Protein AF-A0A5S3V310-F1 (afdb_monomer_lite)

InterPro domains:
  IPR002500 Phosphoadenosine phosphosulphate reductase domain [PF01507] (40-94)
  IPR014729 Rossmann-like alpha/beta/alpha sandwich fold [G3DSA:3.40.50.620] (13-245)
  IPR050128 Sulfate adenylyltransferase subunit 2 [PTHR43196] (13-104)

pLDDT: mean 93.99, std 6.12, range [53.5, 98.81]

Organism: NCBI:txid43654

Sequence (245 aa):
MNIQKLAVIRQRQSLDLESKIQMTKKRIREWYEHFDGDVYVAFSGGKDSTVLLDLVWSIYPDVPAVFSNTGLELRDIKDFVRDTAKRGLTSIVNGRRVWRKGEVVQVRPIKNFKQVIEEDGFALISKKQSKAIRVMQQGPTEKTKNMYRLFDTGINRDGNFSSRWKLANKWRYIVDSNIKVSEKCCDYLKKDPTKAYKKETGRFEFTGMMSQEGGFRGAIEECNAYSNREPKSAPMLFWLEEDVI

Secondary structure (DSSP, 8-state):
--HHHHHHHHHHHTS-HHHHHHHHHHHHHHHHHHTTT-EEEE--SSHHHHHHHHHHHTT-TTSPEEEE--S-S-HHHHHHHHHHHHH-EEEEETTEEEEE---EEEE--SS-HHHHHHHT-B-SS-HHHHHHHHHHHT---TTTHHHHHHHHHSB-TTS-B-TTTSPPGGGHHHHTSS--B-STHHIIIIIHHHHHHHHHH--EEE----GGG-TTGGG---SEETTSSS-EE-TTTT--HHHH-

Radius of gyration: 20.82 Å; chains: 1; bounding box: 47×34×60 Å

Foldseek 3Di:
DDPVLLVVLQVLLPDDLVSLLVLLLVLLVVQCVVQVNLAAEAAALDLLSLVNLCSNQVPCLAHEYEYQPLVPDDPVSVVSLVCCQVFNDWDADPNDIDGGHYHYHYFFFPDHPVRCCVPAREAPDHQLLLALLQLLLVDDDPVCPQLVCCQDQQQHPVRDHDPPNHNPPVCVVSSPDPGRGHSCSCVRRPVVRVVVVCVVRVGEYEYSQELVVDDVLVVDSDQFDCPDPRTHGNSSHSYDPVSSD

Structure (mmCIF, N/CA/C/O backbone):
data_AF-A0A5S3V310-F1
#
_entry.id   AF-A0A5S3V310-F1
#
loop_
_atom_site.group_PDB
_atom_site.id
_atom_site.type_symbol
_atom_site.label_atom_id
_atom_site.label_alt_id
_atom_site.label_comp_id
_atom_site.label_asym_id
_atom_site.label_entity_id
_atom_site.label_seq_id
_atom_site.pdbx_PDB_ins_code
_atom_site.Cartn_x
_atom_site.Cartn_y
_atom_site.Cartn_z
_atom_site.occupancy
_atom_site.B_iso_or_equiv
_atom_site.auth_seq_id
_atom_site.auth_comp_id
_atom_site.auth_asym_id
_atom_site.auth_atom_id
_atom_site.pdbx_PDB_model_num
ATOM 1 N N . MET A 1 1 ? 14.824 -5.799 16.399 1.00 53.50 1 MET A N 1
ATOM 2 C CA . MET A 1 1 ? 15.201 -5.113 15.145 1.00 53.50 1 MET A CA 1
ATOM 3 C C . MET A 1 1 ? 16.635 -5.506 14.857 1.00 53.50 1 MET A C 1
ATOM 5 O O . MET A 1 1 ? 17.445 -5.400 15.772 1.00 53.50 1 MET A O 1
ATOM 9 N N . ASN A 1 2 ? 16.922 -6.079 13.690 1.00 61.94 2 ASN A N 1
ATOM 10 C CA . ASN A 1 2 ? 18.227 -6.681 13.433 1.00 61.94 2 ASN A CA 1
ATOM 11 C C . ASN A 1 2 ? 19.172 -5.614 12.859 1.00 61.94 2 ASN A C 1
ATOM 13 O O . ASN A 1 2 ? 18.997 -5.159 11.732 1.00 61.94 2 ASN A O 1
ATOM 17 N N . ILE A 1 3 ? 20.177 -5.210 13.641 1.00 63.66 3 ILE A N 1
ATOM 18 C CA . ILE A 1 3 ? 21.133 -4.148 13.278 1.00 63.66 3 ILE A CA 1
ATOM 19 C C . ILE A 1 3 ? 21.807 -4.435 11.925 1.00 63.66 3 ILE A C 1
ATOM 21 O O . ILE A 1 3 ? 22.013 -3.517 11.132 1.00 63.66 3 ILE A O 1
ATOM 25 N N . GLN A 1 4 ? 22.073 -5.708 11.616 1.00 63.22 4 GLN A N 1
ATOM 26 C CA . GLN A 1 4 ? 22.700 -6.112 10.355 1.00 63.22 4 GLN A CA 1
ATOM 27 C C . GLN A 1 4 ? 21.795 -5.861 9.143 1.00 63.22 4 GLN A C 1
ATOM 29 O O . GLN A 1 4 ? 22.268 -5.440 8.092 1.00 63.22 4 GLN A O 1
ATOM 34 N N . LYS A 1 5 ? 20.483 -6.070 9.275 1.00 64.38 5 LYS A N 1
ATOM 35 C CA . LYS A 1 5 ? 19.542 -5.922 8.159 1.00 64.38 5 LYS A CA 1
ATOM 36 C C . LYS A 1 5 ? 19.244 -4.451 7.830 1.00 64.38 5 LYS A C 1
ATOM 38 O O . LYS A 1 5 ? 19.138 -4.100 6.656 1.00 64.38 5 LYS A O 1
ATOM 43 N N . LEU A 1 6 ? 19.225 -3.565 8.830 1.00 66.44 6 LEU A N 1
ATOM 44 C CA . LEU A 1 6 ? 19.180 -2.111 8.601 1.00 66.44 6 LEU A CA 1
ATOM 45 C C . LEU A 1 6 ? 20.446 -1.586 7.910 1.00 66.44 6 LEU A C 1
ATOM 47 O O . LEU A 1 6 ? 20.358 -0.686 7.073 1.00 66.44 6 LEU A O 1
ATOM 51 N N . ALA A 1 7 ? 21.613 -2.160 8.220 1.00 76.31 7 ALA A N 1
ATOM 52 C CA . ALA A 1 7 ? 22.856 -1.821 7.531 1.00 76.31 7 ALA A CA 1
ATOM 53 C C . ALA A 1 7 ? 22.790 -2.171 6.033 1.00 76.31 7 ALA A C 1
ATOM 55 O O . ALA A 1 7 ? 23.245 -1.386 5.206 1.00 76.31 7 ALA A O 1
ATOM 56 N N . VAL A 1 8 ? 22.138 -3.283 5.669 1.00 84.81 8 VAL A N 1
ATOM 57 C CA . VAL A 1 8 ? 21.953 -3.690 4.265 1.00 84.81 8 VAL A CA 1
ATOM 58 C C . VAL A 1 8 ? 21.077 -2.704 3.487 1.00 84.81 8 VAL A C 1
ATOM 60 O O . VAL A 1 8 ? 21.422 -2.352 2.361 1.00 84.81 8 VAL A O 1
ATOM 63 N N . ILE A 1 9 ? 19.955 -2.236 4.047 1.00 89.31 9 ILE A N 1
ATOM 64 C CA . ILE A 1 9 ? 19.112 -1.240 3.359 1.00 89.31 9 ILE A CA 1
ATOM 65 C C . ILE A 1 9 ? 19.879 0.068 3.154 1.00 89.31 9 ILE A C 1
ATOM 67 O O . ILE A 1 9 ? 19.878 0.592 2.044 1.00 89.31 9 ILE A O 1
ATOM 71 N N . ARG A 1 10 ? 20.602 0.545 4.175 1.00 88.25 10 ARG A N 1
ATOM 72 C CA . ARG A 1 10 ? 21.415 1.768 4.069 1.00 88.25 10 ARG A CA 1
ATOM 73 C C . ARG A 1 10 ? 22.542 1.647 3.045 1.00 88.25 10 ARG A C 1
ATOM 75 O O . ARG A 1 10 ? 22.764 2.576 2.281 1.00 88.25 10 ARG A O 1
ATOM 82 N N . GLN A 1 11 ? 23.210 0.497 2.985 1.00 91.69 11 GLN A N 1
ATOM 83 C CA . GLN A 1 11 ? 24.217 0.225 1.957 1.00 91.69 11 GLN A CA 1
ATOM 84 C C . GLN A 1 11 ? 23.608 0.263 0.547 1.00 91.69 11 GLN A C 1
ATOM 86 O O . GLN A 1 11 ? 24.211 0.786 -0.381 1.00 91.69 11 GLN A O 1
ATOM 91 N N . ARG A 1 12 ? 22.402 -0.285 0.362 1.00 94.25 12 ARG A N 1
ATOM 92 C CA . ARG A 1 12 ? 21.717 -0.259 -0.942 1.00 94.25 12 ARG A CA 1
ATOM 93 C C . ARG A 1 12 ? 21.240 1.141 -1.321 1.00 94.25 12 ARG A C 1
ATOM 95 O O . ARG A 1 12 ? 21.249 1.488 -2.496 1.00 94.25 12 ARG A O 1
ATOM 102 N N . GLN A 1 13 ? 20.858 1.943 -0.332 1.00 95.00 13 GLN A N 1
ATOM 103 C CA . GLN A 1 13 ? 20.489 3.344 -0.518 1.00 95.00 13 GLN A CA 1
ATOM 104 C C . GLN A 1 13 ? 21.658 4.203 -1.016 1.00 95.00 13 GLN A C 1
ATOM 106 O O . GLN A 1 13 ? 21.415 5.164 -1.741 1.00 95.00 13 GLN A O 1
ATOM 111 N N . SER A 1 14 ? 22.907 3.855 -0.681 1.00 95.19 14 SER A N 1
ATOM 112 C CA . SER A 1 14 ? 24.095 4.593 -1.132 1.00 95.19 14 SER A CA 1
ATOM 113 C C . SER A 1 14 ? 24.589 4.210 -2.532 1.00 95.19 14 SER A C 1
ATOM 115 O O . SER A 1 14 ? 25.609 4.735 -2.969 1.00 95.19 14 SER A O 1
ATOM 117 N N . LEU A 1 15 ? 23.934 3.264 -3.211 1.00 96.44 15 LEU A N 1
ATOM 118 C CA . LEU A 1 15 ? 24.279 2.896 -4.586 1.00 96.44 15 LEU A CA 1
ATOM 119 C C . LEU A 1 15 ? 23.834 3.981 -5.573 1.00 96.44 15 LEU A C 1
ATOM 121 O O . LEU A 1 15 ? 22.894 4.730 -5.303 1.00 96.44 15 LEU A O 1
ATOM 125 N N . ASP A 1 16 ? 24.477 4.027 -6.736 1.00 96.88 16 ASP A N 1
ATOM 126 C CA . ASP A 1 16 ? 24.020 4.854 -7.850 1.00 96.88 16 ASP A CA 1
ATOM 127 C C . ASP A 1 16 ? 22.674 4.352 -8.412 1.00 96.88 16 ASP A C 1
ATOM 129 O O . ASP A 1 16 ? 22.261 3.206 -8.190 1.00 96.88 16 ASP A O 1
ATOM 133 N N . LEU A 1 17 ? 21.978 5.223 -9.147 1.00 95.88 17 LEU A N 1
ATOM 134 C CA . LEU A 1 17 ? 20.643 4.934 -9.670 1.00 95.88 17 LEU A CA 1
ATOM 135 C C . LEU A 1 17 ? 20.627 3.724 -10.616 1.00 95.88 17 LEU A C 1
ATOM 137 O O . LEU A 1 17 ? 19.702 2.916 -10.549 1.00 95.88 17 LEU A O 1
ATOM 141 N N . GLU A 1 18 ? 21.649 3.547 -11.456 1.00 95.56 18 GLU A N 1
ATOM 142 C CA . GLU A 1 18 ? 21.697 2.419 -12.392 1.00 95.56 18 GLU A CA 1
ATOM 143 C C . GLU A 1 18 ? 21.834 1.097 -11.627 1.00 95.56 18 GLU A C 1
ATOM 145 O O . GLU A 1 18 ? 21.068 0.155 -11.854 1.00 95.56 18 GLU A O 1
ATOM 150 N N . SER A 1 19 ? 22.718 1.050 -10.629 1.00 97.50 19 SER A N 1
ATOM 151 C CA . SER A 1 19 ? 22.832 -0.086 -9.710 1.00 97.50 19 SER A CA 1
ATOM 152 C C . SER A 1 19 ? 21.505 -0.383 -9.000 1.00 97.50 19 SER A C 1
ATOM 154 O O . SER A 1 19 ? 21.078 -1.544 -8.933 1.00 97.50 19 SER A O 1
ATOM 156 N N . LYS A 1 20 ? 20.795 0.649 -8.517 1.00 97.94 20 LYS A N 1
ATOM 157 C CA . LYS A 1 20 ? 19.469 0.494 -7.895 1.00 97.94 20 LYS A CA 1
ATOM 158 C C . LYS A 1 20 ? 18.435 -0.055 -8.876 1.00 97.94 20 LYS A C 1
ATOM 160 O O . LYS A 1 20 ? 17.675 -0.958 -8.506 1.00 97.94 20 LYS A O 1
ATOM 165 N N . ILE A 1 21 ? 18.425 0.410 -10.125 1.00 97.62 21 ILE A N 1
ATOM 166 C CA . ILE A 1 21 ? 17.543 -0.091 -11.187 1.00 97.62 21 ILE A CA 1
ATOM 167 C C . ILE A 1 21 ? 17.812 -1.575 -11.441 1.00 97.62 21 ILE A C 1
ATOM 169 O O . ILE A 1 21 ? 16.873 -2.375 -11.412 1.00 97.62 21 ILE A O 1
ATOM 173 N N . GLN A 1 22 ? 19.071 -1.982 -11.624 1.00 97.94 22 GLN A N 1
ATOM 174 C CA . GLN A 1 22 ? 19.411 -3.387 -11.880 1.00 97.94 22 GLN A CA 1
ATOM 175 C C . GLN A 1 22 ? 19.030 -4.296 -10.707 1.00 97.94 22 GLN A C 1
ATOM 177 O O . GLN A 1 22 ? 18.451 -5.371 -10.903 1.00 97.94 22 GLN A O 1
ATOM 182 N N . MET A 1 23 ? 19.269 -3.844 -9.474 1.00 97.75 23 MET A N 1
ATOM 183 C CA . MET A 1 23 ? 18.830 -4.560 -8.277 1.00 97.75 23 MET A CA 1
ATOM 184 C C . MET A 1 23 ? 17.309 -4.690 -8.203 1.00 97.75 23 MET A C 1
ATOM 186 O O . MET A 1 23 ? 16.801 -5.761 -7.875 1.00 97.75 23 MET A O 1
ATOM 190 N N . THR A 1 24 ? 16.576 -3.632 -8.543 1.00 98.44 24 THR A N 1
ATOM 191 C CA . THR A 1 24 ? 15.106 -3.627 -8.551 1.00 98.44 24 THR A CA 1
ATOM 192 C C . THR A 1 24 ? 14.569 -4.610 -9.583 1.00 98.44 24 THR A C 1
ATOM 194 O O . THR A 1 24 ? 13.735 -5.452 -9.254 1.00 98.44 24 THR A O 1
ATOM 197 N N . LYS A 1 25 ? 15.116 -4.589 -10.806 1.00 98.56 25 LYS A N 1
ATOM 198 C CA . LYS A 1 25 ? 14.770 -5.546 -11.866 1.00 98.56 25 LYS A CA 1
ATOM 199 C C . LYS A 1 25 ? 15.025 -6.986 -11.434 1.00 98.56 25 LYS A C 1
ATOM 201 O O . LYS A 1 25 ? 14.184 -7.843 -11.680 1.00 98.56 25 LYS A O 1
ATOM 206 N N . LYS A 1 26 ? 16.133 -7.260 -10.736 1.00 98.50 26 LYS A N 1
ATOM 207 C CA . LYS A 1 26 ? 16.393 -8.589 -10.161 1.00 98.50 26 LYS A CA 1
ATOM 208 C C . LYS A 1 26 ? 15.292 -9.016 -9.181 1.00 98.50 26 LYS A C 1
ATOM 210 O O . LYS A 1 26 ? 14.794 -10.127 -9.304 1.00 98.50 26 LYS A O 1
ATOM 215 N N . ARG A 1 27 ? 14.869 -8.140 -8.261 1.00 98.25 27 ARG A N 1
ATOM 216 C CA . ARG A 1 27 ? 13.783 -8.438 -7.300 1.00 98.25 27 ARG A CA 1
ATOM 217 C C . ARG A 1 27 ? 12.436 -8.669 -7.979 1.00 98.25 27 ARG A C 1
ATOM 219 O O . ARG A 1 27 ? 11.674 -9.515 -7.516 1.00 98.25 27 ARG A O 1
ATOM 226 N N . ILE A 1 28 ? 12.166 -7.939 -9.062 1.00 98.81 28 ILE A N 1
ATOM 227 C CA . ILE A 1 28 ? 10.973 -8.130 -9.893 1.00 98.81 28 ILE A CA 1
ATOM 228 C C . ILE A 1 28 ? 10.983 -9.528 -10.524 1.00 98.81 28 ILE A C 1
ATOM 230 O O . ILE A 1 28 ? 9.995 -10.240 -10.376 1.00 98.81 28 ILE A O 1
ATOM 234 N N . ARG A 1 29 ? 12.094 -9.950 -11.151 1.00 98.81 29 ARG A N 1
ATOM 235 C CA . ARG A 1 29 ? 12.215 -11.301 -11.737 1.00 98.81 29 ARG A CA 1
ATOM 236 C C . ARG A 1 29 ? 12.040 -12.398 -10.694 1.00 98.81 29 ARG A C 1
ATOM 238 O O . ARG A 1 29 ? 11.209 -13.269 -10.883 1.00 98.81 29 ARG A O 1
ATOM 245 N N . GLU A 1 30 ? 12.732 -12.289 -9.558 1.00 98.62 30 GLU A N 1
ATOM 246 C CA . GLU A 1 30 ? 12.628 -13.272 -8.468 1.00 98.62 30 GLU A CA 1
ATOM 247 C C . GLU A 1 30 ? 11.182 -13.440 -7.971 1.00 98.62 30 GLU A C 1
ATOM 249 O O . GLU A 1 30 ? 10.752 -14.553 -7.690 1.00 98.62 30 GLU A O 1
ATOM 254 N N . TRP A 1 31 ? 10.421 -12.346 -7.860 1.00 98.62 31 TRP A N 1
ATOM 255 C CA . TRP A 1 31 ? 9.018 -12.409 -7.442 1.00 98.62 31 TRP A CA 1
ATOM 256 C C . TRP A 1 31 ? 8.113 -12.989 -8.528 1.00 98.62 31 TRP A C 1
ATOM 258 O O . TRP A 1 31 ? 7.248 -13.801 -8.224 1.00 98.62 31 TRP A O 1
ATOM 268 N N . TYR A 1 32 ? 8.316 -12.575 -9.781 1.00 98.69 32 TYR A N 1
ATOM 269 C CA . TYR A 1 32 ? 7.561 -13.073 -10.927 1.00 98.69 32 TYR A CA 1
ATOM 270 C C . TYR A 1 32 ? 7.755 -14.584 -11.098 1.00 98.69 32 TYR A C 1
ATOM 272 O O . TYR A 1 32 ? 6.777 -15.317 -11.171 1.00 98.69 32 TYR A O 1
ATOM 280 N N . GLU A 1 33 ? 9.007 -15.049 -11.100 1.00 98.44 33 GLU A N 1
ATOM 281 C CA . GLU A 1 33 ? 9.379 -16.462 -11.242 1.00 98.44 33 GLU A CA 1
ATOM 282 C C . GLU A 1 33 ? 8.857 -17.310 -10.079 1.00 98.44 33 GLU A C 1
ATOM 284 O O . GLU A 1 33 ? 8.394 -18.421 -10.292 1.00 98.44 33 GLU A O 1
ATOM 289 N N . HIS A 1 34 ? 8.884 -16.791 -8.847 1.00 98.31 34 HIS A N 1
ATOM 290 C CA . HIS A 1 34 ? 8.388 -17.528 -7.682 1.00 98.31 34 HIS A CA 1
ATOM 291 C C . HIS A 1 34 ? 6.877 -17.804 -7.727 1.00 98.31 34 HIS A C 1
ATOM 293 O O . HIS A 1 34 ? 6.422 -18.773 -7.125 1.00 98.31 34 HIS A O 1
ATOM 299 N N . PHE A 1 35 ? 6.108 -16.942 -8.392 1.00 98.00 35 PHE A N 1
ATOM 300 C CA . PHE A 1 35 ? 4.656 -17.074 -8.527 1.00 98.00 35 PHE A CA 1
ATOM 301 C C . PHE A 1 35 ? 4.228 -17.404 -9.959 1.00 98.00 35 PHE A C 1
ATOM 303 O O . PHE A 1 35 ? 3.077 -17.169 -10.299 1.00 98.00 35 PHE A O 1
ATOM 310 N N . ASP A 1 36 ? 5.137 -17.895 -10.808 1.00 97.75 36 ASP A N 1
ATOM 311 C CA . ASP A 1 36 ? 4.846 -18.293 -12.194 1.00 97.75 36 ASP A CA 1
ATOM 312 C C . ASP A 1 36 ? 4.098 -17.218 -13.015 1.00 97.75 36 ASP A C 1
ATOM 314 O O . ASP A 1 36 ? 3.278 -17.511 -13.882 1.00 97.75 36 ASP A O 1
ATOM 318 N N . GLY A 1 37 ? 4.385 -15.942 -12.742 1.00 97.62 37 GLY A N 1
ATOM 319 C CA . GLY A 1 37 ? 3.733 -14.800 -13.384 1.00 97.62 37 GLY A CA 1
ATOM 320 C C . GLY A 1 37 ? 2.391 -14.367 -12.782 1.00 97.62 37 GLY A C 1
ATOM 321 O O . GLY A 1 37 ? 1.856 -13.336 -13.198 1.00 97.62 37 GLY A O 1
ATOM 322 N N . ASP A 1 38 ? 1.880 -15.045 -11.750 1.00 98.19 38 ASP A N 1
ATOM 323 C CA . ASP A 1 38 ? 0.672 -14.655 -11.010 1.00 98.19 38 ASP A CA 1
ATOM 324 C C . ASP A 1 38 ? 0.940 -13.473 -10.072 1.00 98.19 38 ASP A C 1
ATOM 326 O O . ASP A 1 38 ? 0.839 -13.538 -8.845 1.00 98.19 38 ASP A O 1
ATOM 330 N N . VAL A 1 39 ? 1.287 -12.333 -10.661 1.00 98.62 39 VAL A N 1
ATOM 331 C CA . VAL A 1 39 ? 1.656 -11.107 -9.957 1.00 98.62 39 VAL A CA 1
ATOM 332 C C . VAL A 1 39 ? 0.930 -9.896 -10.539 1.00 98.62 39 VAL A C 1
ATOM 334 O O . VAL A 1 39 ? 0.386 -9.931 -11.639 1.00 98.62 39 VAL A O 1
ATOM 337 N N . TYR A 1 40 ? 0.872 -8.803 -9.781 1.00 98.69 40 TYR A N 1
ATOM 338 C CA . TYR A 1 40 ? 0.316 -7.530 -10.239 1.00 98.69 40 TYR A CA 1
ATOM 339 C C . TYR A 1 40 ? 1.028 -6.346 -9.589 1.00 98.69 40 TYR A C 1
ATOM 341 O O . TYR A 1 40 ? 1.571 -6.461 -8.491 1.00 98.69 40 TYR A O 1
ATOM 349 N N . VAL A 1 41 ? 0.981 -5.174 -10.222 1.00 98.75 41 VAL A N 1
ATOM 350 C CA . VAL A 1 41 ? 1.485 -3.927 -9.628 1.00 98.75 41 VAL A CA 1
ATOM 351 C C . VAL A 1 41 ? 0.353 -3.199 -8.915 1.00 98.75 41 VAL A C 1
ATOM 353 O O . VAL A 1 41 ? -0.642 -2.840 -9.538 1.00 98.75 41 VAL A O 1
ATOM 356 N N . ALA A 1 42 ? 0.495 -2.931 -7.617 1.00 98.19 42 ALA A N 1
ATOM 357 C CA . ALA A 1 42 ? -0.405 -2.037 -6.894 1.00 98.19 42 ALA A CA 1
ATOM 358 C C . ALA A 1 42 ? -0.156 -0.583 -7.342 1.00 98.19 42 ALA A C 1
ATOM 360 O O . ALA A 1 42 ? 0.694 0.123 -6.792 1.00 98.19 42 ALA A O 1
ATOM 361 N N . PHE A 1 43 ? -0.896 -0.144 -8.359 1.00 98.12 43 PHE A N 1
ATOM 362 C CA . PHE A 1 43 ? -0.699 1.126 -9.051 1.00 98.12 43 PHE A CA 1
ATOM 363 C C . PHE A 1 43 ? -1.620 2.201 -8.473 1.00 98.12 43 PHE A C 1
ATOM 365 O O . PHE A 1 43 ? -2.838 2.082 -8.550 1.00 98.12 43 PHE A O 1
ATOM 372 N N . SER A 1 44 ? -1.067 3.257 -7.868 1.00 96.69 44 SER A N 1
ATOM 373 C CA . SER A 1 44 ? -1.864 4.352 -7.287 1.00 96.69 44 SER A CA 1
ATOM 374 C C . SER A 1 44 ? -2.016 5.554 -8.219 1.00 96.69 44 SER A C 1
ATOM 376 O O . SER A 1 44 ? -2.791 6.456 -7.907 1.00 96.69 44 SER A O 1
ATOM 378 N N . GLY A 1 45 ? -1.263 5.591 -9.323 1.00 96.19 45 GLY A N 1
ATOM 379 C CA . GLY A 1 45 ? -1.122 6.769 -10.180 1.00 96.19 45 GLY A CA 1
ATOM 380 C C . GLY A 1 45 ? -0.176 7.839 -9.617 1.00 96.19 45 GLY A C 1
ATOM 381 O O . GLY A 1 45 ? -0.012 8.884 -10.236 1.00 96.19 45 GLY A O 1
ATOM 382 N N . GLY A 1 46 ? 0.441 7.602 -8.454 1.00 96.12 46 GLY A N 1
ATOM 383 C CA . GLY A 1 46 ? 1.498 8.457 -7.906 1.00 96.12 46 GLY A CA 1
ATOM 384 C C . GLY A 1 46 ? 2.886 8.062 -8.417 1.00 96.12 46 GLY A C 1
ATOM 385 O O . GLY A 1 46 ? 3.085 6.913 -8.820 1.00 96.12 46 GLY A O 1
ATOM 386 N N . LYS A 1 47 ? 3.846 8.993 -8.333 1.00 96.00 47 LYS A N 1
ATOM 387 C CA . LYS A 1 47 ? 5.205 8.871 -8.895 1.00 96.00 47 LYS A CA 1
ATOM 388 C C . LYS A 1 47 ? 5.907 7.542 -8.581 1.00 96.00 47 LYS A C 1
ATOM 390 O O . LYS A 1 47 ? 6.341 6.868 -9.508 1.00 96.00 47 LYS A O 1
ATOM 395 N N . ASP A 1 48 ? 5.909 7.096 -7.323 1.00 97.75 48 ASP A N 1
ATOM 396 C CA . ASP A 1 48 ? 6.628 5.876 -6.919 1.00 97.75 48 ASP A CA 1
ATOM 397 C C . ASP A 1 48 ? 6.021 4.632 -7.583 1.00 97.75 48 ASP A C 1
ATOM 399 O O . ASP A 1 48 ? 6.722 3.773 -8.112 1.00 97.75 48 ASP A O 1
ATOM 403 N N . SER A 1 49 ? 4.684 4.554 -7.607 1.00 97.94 49 SER A N 1
ATOM 404 C CA . SER A 1 49 ? 3.977 3.448 -8.259 1.00 97.94 49 SER A CA 1
ATOM 405 C C . SER A 1 49 ? 4.104 3.486 -9.782 1.00 97.94 49 SER A C 1
ATOM 407 O O . SER A 1 49 ? 4.055 2.435 -10.412 1.00 97.94 49 SER A O 1
ATOM 409 N N . THR A 1 50 ? 4.289 4.674 -10.367 1.00 98.00 50 THR A N 1
ATOM 410 C CA . THR A 1 50 ? 4.524 4.859 -11.803 1.00 98.00 50 THR A CA 1
ATOM 411 C C . THR A 1 50 ? 5.925 4.398 -12.197 1.00 98.00 50 THR A C 1
ATOM 413 O O . THR A 1 50 ? 6.056 3.672 -13.177 1.00 98.00 50 THR A O 1
ATOM 416 N N . VAL A 1 51 ? 6.959 4.742 -11.420 1.00 97.94 51 VAL A N 1
ATOM 417 C CA . VAL A 1 51 ? 8.328 4.242 -11.648 1.00 97.94 51 VAL A CA 1
ATOM 418 C C . VAL A 1 51 ? 8.376 2.725 -11.503 1.00 97.94 51 VAL A C 1
ATOM 420 O O . VAL A 1 51 ? 8.927 2.040 -12.364 1.00 97.94 51 VAL A O 1
ATOM 423 N N . LEU A 1 52 ? 7.730 2.175 -10.469 1.00 98.69 52 LEU A N 1
ATOM 424 C CA . LEU A 1 52 ? 7.611 0.726 -10.326 1.00 98.69 52 LEU A CA 1
ATOM 425 C C . LEU A 1 52 ? 6.929 0.091 -11.543 1.00 98.69 52 LEU A C 1
ATOM 427 O O . LEU A 1 52 ? 7.396 -0.933 -12.039 1.00 98.69 52 LEU A O 1
ATOM 431 N N . LEU A 1 53 ? 5.837 0.691 -12.021 1.00 98.69 53 LEU A N 1
ATOM 432 C CA . LEU A 1 53 ? 5.105 0.193 -13.179 1.00 98.69 53 LEU A CA 1
ATOM 433 C C . LEU A 1 53 ? 5.964 0.209 -14.450 1.00 98.69 53 LEU A C 1
ATOM 435 O O . LEU A 1 53 ? 5.978 -0.789 -15.165 1.00 98.69 53 LEU A O 1
ATOM 439 N N . ASP A 1 54 ? 6.725 1.281 -14.703 1.00 97.94 54 ASP A N 1
ATOM 440 C CA . ASP A 1 54 ? 7.662 1.336 -15.833 1.00 97.94 54 ASP A CA 1
ATOM 441 C C . ASP A 1 54 ? 8.707 0.216 -15.750 1.00 97.94 54 ASP A C 1
ATOM 443 O O . ASP A 1 54 ? 8.932 -0.499 -16.728 1.00 97.94 54 ASP A O 1
ATOM 447 N N . LEU A 1 55 ? 9.301 0.012 -14.570 1.00 98.19 55 LEU A N 1
ATOM 448 C CA . LEU A 1 55 ? 10.302 -1.030 -14.356 1.00 98.19 55 LEU A CA 1
ATOM 449 C C . LEU A 1 55 ? 9.722 -2.432 -14.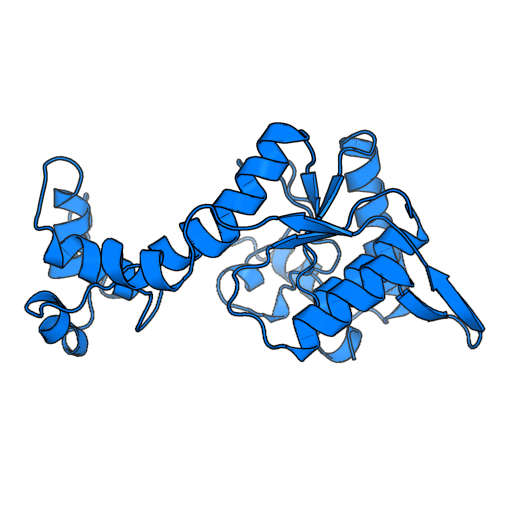545 1.00 98.19 55 LEU A C 1
ATOM 451 O O . LEU A 1 55 ? 10.369 -3.262 -15.184 1.00 98.19 55 LEU A O 1
ATOM 455 N N . VAL A 1 56 ? 8.516 -2.701 -14.043 1.00 98.69 56 VAL A N 1
ATOM 456 C CA . VAL A 1 56 ? 7.852 -4.001 -14.218 1.00 98.69 56 VAL A CA 1
ATOM 457 C C . VAL A 1 56 ? 7.503 -4.230 -15.686 1.00 98.69 56 VAL A C 1
ATOM 459 O O . VAL A 1 56 ? 7.951 -5.224 -16.252 1.00 98.69 56 VAL A O 1
ATOM 462 N N . TRP A 1 57 ? 6.825 -3.287 -16.348 1.00 98.50 57 TRP A N 1
ATOM 463 C CA . TRP A 1 57 ? 6.496 -3.395 -17.776 1.00 98.50 57 TRP A CA 1
ATOM 464 C C . TRP A 1 57 ? 7.723 -3.380 -18.691 1.00 98.50 57 TRP A C 1
ATOM 466 O O . TRP A 1 57 ? 7.619 -3.719 -19.868 1.00 98.50 57 TRP A O 1
ATOM 476 N N . SER A 1 58 ? 8.899 -3.002 -18.180 1.00 97.00 58 SER A N 1
ATOM 477 C CA . SER A 1 58 ? 10.154 -3.135 -18.923 1.00 97.00 58 SER A CA 1
ATOM 478 C C . SER A 1 58 ? 10.628 -4.568 -19.101 1.00 97.00 58 SER A C 1
ATOM 480 O O . SER A 1 58 ? 11.436 -4.821 -19.994 1.00 97.00 58 SER A O 1
ATOM 482 N N . ILE A 1 59 ? 10.145 -5.472 -18.251 1.00 97.56 59 ILE A N 1
ATOM 483 C CA . ILE A 1 59 ? 10.512 -6.887 -18.237 1.00 97.56 59 ILE A CA 1
ATOM 484 C C . ILE A 1 59 ? 9.294 -7.744 -18.599 1.00 97.56 59 ILE A C 1
ATOM 486 O O . ILE A 1 59 ? 9.415 -8.641 -19.425 1.00 97.56 59 ILE A O 1
ATOM 490 N N . TYR A 1 60 ? 8.135 -7.428 -18.014 1.00 98.19 60 TYR A N 1
ATOM 491 C CA . TYR A 1 60 ? 6.897 -8.204 -18.089 1.00 98.19 60 TYR A CA 1
ATOM 492 C C . TYR A 1 60 ? 5.708 -7.279 -18.420 1.00 98.19 60 TYR A C 1
ATOM 494 O O . TYR A 1 60 ? 5.032 -6.777 -17.516 1.00 98.19 60 TYR A O 1
ATOM 502 N N . PRO A 1 61 ? 5.484 -6.950 -19.707 1.00 96.31 61 PRO A N 1
ATOM 503 C CA . PRO A 1 61 ? 4.413 -6.038 -20.133 1.00 96.31 61 PRO A CA 1
ATOM 504 C C . PRO A 1 61 ? 2.997 -6.607 -19.929 1.00 96.31 61 PRO A C 1
ATOM 506 O O . PRO A 1 61 ? 2.020 -5.863 -19.960 1.00 96.31 61 PRO A O 1
ATOM 509 N N . ASP A 1 62 ? 2.885 -7.913 -19.720 1.00 96.56 62 ASP A N 1
ATOM 510 C CA . ASP A 1 62 ? 1.662 -8.657 -19.428 1.00 96.56 62 ASP A CA 1
ATOM 511 C C . ASP A 1 62 ? 1.222 -8.562 -17.958 1.00 96.56 62 ASP A C 1
ATOM 513 O O . ASP A 1 62 ? 0.061 -8.833 -17.648 1.00 96.56 62 ASP A O 1
ATOM 517 N N . VAL A 1 63 ? 2.101 -8.116 -17.052 1.00 98.56 63 VAL A N 1
ATOM 518 C CA . VAL A 1 63 ? 1.744 -7.929 -15.641 1.00 98.56 63 VAL A CA 1
ATOM 519 C C . VAL A 1 63 ? 0.735 -6.780 -15.502 1.00 98.56 63 VAL A C 1
ATOM 521 O O . VAL A 1 63 ? 1.040 -5.636 -15.860 1.00 98.56 63 VAL A O 1
ATOM 524 N N . PRO A 1 64 ? -0.455 -7.027 -14.931 1.00 98.56 64 PRO A N 1
ATOM 525 C CA . PRO A 1 64 ? -1.484 -6.007 -14.790 1.00 98.56 64 PRO A CA 1
ATOM 526 C C . PRO A 1 64 ? -1.122 -4.973 -13.719 1.00 98.56 64 PRO A C 1
ATOM 528 O O . PRO A 1 64 ? -0.614 -5.294 -12.639 1.00 98.56 64 PRO A O 1
ATOM 531 N N . ALA A 1 65 ? -1.477 -3.718 -13.981 1.00 98.62 65 ALA A N 1
ATOM 532 C CA . ALA A 1 65 ? -1.476 -2.645 -12.998 1.00 98.62 65 ALA A CA 1
ATOM 533 C C . ALA A 1 65 ? -2.868 -2.534 -12.362 1.00 98.62 65 ALA A C 1
ATOM 535 O O . ALA A 1 65 ? -3.851 -2.302 -13.058 1.00 98.62 65 ALA A O 1
ATOM 536 N N . VAL A 1 66 ? -2.978 -2.667 -11.043 1.00 98.50 66 VAL A N 1
ATOM 537 C CA . VAL A 1 66 ? -4.264 -2.625 -10.334 1.00 98.50 66 VAL A CA 1
ATOM 538 C C . VAL A 1 66 ? -4.424 -1.288 -9.625 1.00 98.50 66 VAL A C 1
ATOM 540 O O . VAL A 1 66 ? -3.745 -1.016 -8.632 1.00 98.50 66 VAL A O 1
ATOM 543 N N . PHE A 1 67 ? -5.361 -0.477 -10.112 1.00 97.94 67 PHE A N 1
ATOM 544 C CA . PHE A 1 67 ? -5.741 0.800 -9.522 1.00 97.94 67 PHE A CA 1
ATOM 545 C C . PHE A 1 67 ? -7.005 0.664 -8.670 1.00 97.94 67 PHE A C 1
ATOM 547 O O . PHE A 1 67 ? -8.092 0.364 -9.167 1.00 97.94 67 PHE A O 1
ATOM 554 N N . SER A 1 68 ? -6.873 0.925 -7.369 1.00 95.69 68 SER A N 1
ATOM 555 C CA . SER A 1 68 ? -8.012 1.008 -6.451 1.00 95.69 68 SER A CA 1
ATOM 556 C C . SER A 1 68 ? -8.623 2.402 -6.500 1.00 95.69 68 SER A C 1
ATOM 558 O O . SER A 1 68 ? -8.168 3.292 -5.787 1.00 95.69 68 SER A O 1
ATOM 560 N N . ASN A 1 69 ? -9.674 2.579 -7.300 1.00 95.06 69 ASN A N 1
ATOM 561 C CA . ASN A 1 69 ? -10.400 3.842 -7.393 1.00 95.06 69 ASN A CA 1
ATOM 562 C C . ASN A 1 69 ? -11.348 3.986 -6.198 1.00 95.06 69 ASN A C 1
ATOM 564 O O . ASN A 1 69 ? -12.465 3.465 -6.213 1.00 95.06 69 ASN A O 1
ATOM 568 N N . THR A 1 70 ? -10.894 4.690 -5.162 1.00 91.62 70 THR A N 1
ATOM 569 C CA . THR A 1 70 ? -11.667 4.931 -3.934 1.00 91.62 70 THR A CA 1
ATOM 570 C C . THR A 1 70 ? -12.814 5.921 -4.148 1.00 91.62 70 THR A C 1
ATOM 572 O O . THR A 1 70 ? -13.707 6.032 -3.310 1.00 91.62 70 THR A O 1
ATOM 575 N N . GLY A 1 71 ? -12.779 6.670 -5.253 1.00 90.44 71 GLY A N 1
ATOM 576 C CA . GLY A 1 71 ? -13.663 7.798 -5.515 1.00 90.44 71 GLY A CA 1
ATOM 577 C C . GLY A 1 71 ? -13.116 9.124 -4.982 1.00 90.44 71 GLY A C 1
ATOM 578 O O . GLY A 1 71 ? -13.573 10.169 -5.446 1.00 90.44 71 GLY A O 1
ATOM 579 N N . LEU A 1 72 ? -12.098 9.101 -4.115 1.00 91.69 72 LEU A N 1
ATOM 580 C CA . LEU A 1 72 ? -11.511 10.275 -3.455 1.00 91.69 72 LEU A CA 1
ATOM 581 C C . LEU A 1 72 ? -10.269 10.841 -4.149 1.00 91.69 72 LEU A C 1
ATOM 583 O O . LEU A 1 72 ? -9.746 11.867 -3.723 1.00 91.69 72 LEU A O 1
ATOM 587 N N . GLU A 1 73 ? -9.767 10.187 -5.192 1.00 94.56 73 GLU A N 1
ATOM 588 C CA . GLU A 1 73 ? -8.590 10.661 -5.911 1.00 94.56 73 GLU A CA 1
ATOM 589 C C . GLU A 1 73 ? -8.897 11.964 -6.649 1.00 94.56 73 GLU A C 1
ATOM 591 O O . GLU A 1 73 ? -9.997 12.152 -7.190 1.00 94.56 73 GLU A O 1
ATOM 596 N N . LEU A 1 74 ? -7.882 12.830 -6.714 1.00 95.25 74 LEU A N 1
ATOM 597 C CA . LEU A 1 74 ? -7.909 14.029 -7.540 1.00 95.25 74 LEU A CA 1
ATOM 598 C C . LEU A 1 74 ? -8.225 13.663 -8.992 1.00 95.25 74 LEU A C 1
ATOM 600 O O . LEU A 1 74 ? -7.847 12.593 -9.483 1.00 95.25 74 LEU A O 1
ATOM 604 N N . ARG A 1 75 ? -8.910 14.577 -9.684 1.00 95.75 75 ARG A N 1
ATOM 605 C CA . ARG A 1 75 ? -9.280 14.396 -11.090 1.00 95.75 75 ARG A CA 1
ATOM 606 C C . ARG A 1 75 ? -8.056 14.081 -11.949 1.00 95.75 75 ARG A C 1
ATOM 608 O O . ARG A 1 75 ? -8.115 13.127 -12.713 1.00 95.75 75 ARG A O 1
ATOM 615 N N . ASP A 1 76 ? -6.947 14.776 -11.722 1.00 96.94 76 ASP A N 1
ATOM 616 C CA . ASP A 1 76 ? -5.712 14.601 -12.492 1.00 96.94 76 ASP A CA 1
ATOM 617 C C . ASP A 1 76 ? -5.108 13.202 -12.331 1.00 96.94 76 ASP A C 1
ATOM 619 O O . ASP A 1 76 ? -4.654 12.615 -13.306 1.00 96.94 76 ASP A O 1
ATOM 623 N N . ILE A 1 77 ? -5.188 12.605 -11.136 1.00 97.25 77 ILE A N 1
ATOM 624 C CA . ILE A 1 77 ? -4.751 11.217 -10.919 1.00 97.25 77 ILE A CA 1
ATOM 625 C C . ILE A 1 77 ? -5.657 10.249 -11.680 1.00 97.25 77 ILE A C 1
ATOM 627 O O . ILE A 1 77 ? -5.175 9.327 -12.335 1.00 97.25 77 ILE A O 1
ATOM 631 N N . LYS A 1 78 ? -6.979 10.462 -11.643 1.00 96.88 78 LYS A N 1
ATOM 632 C CA . LYS A 1 78 ? -7.925 9.624 -12.399 1.00 96.88 78 LYS A CA 1
ATOM 633 C C . LYS A 1 78 ? -7.704 9.764 -13.905 1.00 96.88 78 LYS A C 1
ATOM 635 O O . LYS A 1 78 ? -7.791 8.767 -14.618 1.00 96.88 78 LYS A O 1
ATOM 640 N N . ASP A 1 79 ? -7.428 10.970 -14.385 1.00 97.69 79 ASP A N 1
ATOM 641 C CA . ASP A 1 79 ? -7.165 11.246 -15.794 1.00 97.69 79 ASP A CA 1
ATOM 642 C C . ASP A 1 79 ? -5.827 10.631 -16.230 1.00 97.69 79 ASP A C 1
ATOM 644 O O . ASP A 1 79 ? -5.793 9.943 -17.247 1.00 97.69 79 ASP A O 1
ATOM 648 N N . PHE A 1 80 ? -4.773 10.748 -15.416 1.00 97.94 80 PHE A N 1
ATOM 649 C CA . PHE A 1 80 ? -3.478 10.099 -15.641 1.00 97.94 80 PHE A CA 1
ATOM 650 C C . PHE A 1 80 ? -3.587 8.569 -15.699 1.00 97.94 80 PHE A C 1
ATOM 652 O O . PHE A 1 80 ? -3.062 7.946 -16.621 1.00 97.94 80 PHE A O 1
ATOM 659 N N . VAL A 1 81 ? -4.312 7.943 -14.766 1.00 98.00 81 VAL A N 1
ATOM 660 C CA . VAL A 1 81 ? -4.527 6.486 -14.779 1.00 98.00 81 VAL A CA 1
ATOM 661 C C . VAL A 1 81 ? -5.312 6.057 -16.021 1.00 98.00 81 VAL A C 1
ATOM 663 O O . VAL A 1 81 ? -4.958 5.064 -16.657 1.00 98.00 81 VAL A O 1
ATOM 666 N N . ARG A 1 82 ? -6.352 6.807 -16.415 1.00 97.62 82 ARG A N 1
ATOM 667 C CA . ARG A 1 82 ? -7.097 6.536 -17.658 1.00 97.62 82 ARG A CA 1
ATOM 668 C C . ARG A 1 82 ? -6.219 6.694 -18.895 1.00 97.62 82 ARG A C 1
ATOM 670 O O . ARG A 1 82 ? -6.383 5.926 -19.839 1.00 97.62 82 ARG A O 1
ATOM 677 N N . ASP A 1 83 ? -5.336 7.687 -18.914 1.00 97.62 83 ASP A N 1
ATOM 678 C CA . ASP A 1 83 ? -4.409 7.889 -20.023 1.00 97.62 83 ASP A CA 1
ATOM 679 C C . ASP A 1 83 ? -3.397 6.747 -20.105 1.00 97.62 83 ASP A C 1
ATOM 681 O O . ASP A 1 83 ? -3.250 6.143 -21.163 1.00 97.62 83 ASP A O 1
ATOM 685 N N . THR A 1 84 ? -2.824 6.358 -18.964 1.00 98.00 84 THR A N 1
ATOM 686 C CA . THR A 1 84 ? -1.926 5.201 -18.835 1.00 98.00 84 THR A CA 1
ATOM 687 C C . THR A 1 84 ? -2.602 3.918 -19.325 1.00 98.00 84 THR A C 1
ATOM 689 O O . THR A 1 84 ? -2.006 3.160 -20.082 1.00 98.00 84 THR A O 1
ATOM 692 N N . ALA A 1 85 ? -3.876 3.693 -18.985 1.00 97.81 85 ALA A N 1
ATOM 693 C CA . ALA A 1 85 ? -4.639 2.538 -19.466 1.00 97.81 85 ALA A CA 1
ATOM 694 C C . ALA A 1 85 ? -4.827 2.533 -20.995 1.00 97.81 85 ALA A C 1
ATOM 696 O O . ALA A 1 85 ? -4.792 1.485 -21.638 1.00 97.81 85 ALA A O 1
ATOM 697 N N . LYS A 1 86 ? -5.035 3.709 -21.600 1.00 97.38 86 LYS A N 1
ATOM 698 C CA . LYS A 1 86 ? -5.268 3.842 -23.047 1.00 97.38 86 LYS A CA 1
ATOM 699 C C . LYS A 1 86 ? -3.970 3.780 -23.848 1.00 97.38 86 LYS A C 1
ATOM 701 O O . LYS A 1 86 ? -3.901 3.108 -24.881 1.00 97.38 86 LYS A O 1
ATOM 706 N N . ARG A 1 87 ? -2.965 4.521 -23.390 1.00 96.06 87 ARG A N 1
ATOM 707 C CA . ARG A 1 87 ? -1.756 4.860 -24.142 1.00 96.06 87 ARG A CA 1
ATOM 708 C C . ARG A 1 87 ? -0.495 4.211 -23.597 1.00 96.06 87 ARG A C 1
ATOM 710 O O . ARG A 1 87 ? 0.486 4.211 -24.324 1.00 96.06 87 ARG A O 1
ATOM 717 N N . GLY A 1 88 ? -0.503 3.639 -22.398 1.00 96.44 88 GLY A N 1
ATOM 718 C CA . GLY A 1 88 ? 0.706 3.157 -21.733 1.00 96.44 88 GLY A CA 1
ATOM 719 C C . GLY A 1 88 ? 1.545 4.284 -21.122 1.00 96.44 88 GLY A C 1
ATOM 720 O O . GLY A 1 88 ? 1.114 5.433 -21.042 1.00 96.44 88 GLY A O 1
ATOM 721 N N . LEU A 1 89 ? 2.756 3.941 -20.691 1.00 96.19 89 LEU A N 1
ATOM 722 C CA . LEU A 1 89 ? 3.773 4.859 -20.189 1.00 96.19 89 LEU A CA 1
ATOM 723 C C . LEU A 1 89 ? 4.814 5.159 -21.269 1.00 96.19 89 LEU A C 1
ATOM 725 O O . LEU A 1 89 ? 5.092 4.351 -22.158 1.00 96.19 89 LEU A O 1
ATOM 729 N N . THR A 1 90 ? 5.407 6.344 -21.174 1.00 94.00 90 THR A N 1
ATOM 730 C CA . THR A 1 90 ? 6.540 6.757 -22.001 1.00 94.00 90 THR A CA 1
ATOM 731 C C . THR A 1 90 ? 7.656 7.238 -21.091 1.00 94.00 90 THR A C 1
ATOM 733 O O . THR A 1 90 ? 7.431 8.123 -20.271 1.00 94.00 90 THR A O 1
ATOM 736 N N . SER A 1 91 ? 8.851 6.689 -21.289 1.00 90.44 91 SER A N 1
ATOM 737 C CA . SER A 1 91 ? 10.035 6.970 -20.475 1.00 90.44 91 SER A CA 1
ATOM 738 C C . SER A 1 91 ? 11.243 7.238 -21.372 1.00 90.44 91 SER A C 1
ATOM 740 O O . SER A 1 91 ? 11.272 6.808 -22.527 1.00 90.44 91 SER A O 1
ATOM 742 N N . ILE A 1 92 ? 12.253 7.946 -20.862 1.00 91.12 92 ILE A N 1
ATOM 743 C CA . ILE A 1 92 ? 13.537 8.129 -21.551 1.00 91.12 92 ILE A CA 1
ATOM 744 C C . ILE A 1 92 ? 14.568 7.209 -20.902 1.00 91.12 92 ILE A C 1
ATOM 746 O O . ILE A 1 92 ? 14.856 7.336 -19.719 1.00 91.12 92 ILE A O 1
ATOM 750 N N . VAL A 1 93 ? 15.140 6.290 -21.678 1.00 87.88 93 VAL A N 1
ATOM 751 C CA . VAL A 1 93 ? 16.189 5.371 -21.221 1.00 87.88 93 VAL A CA 1
ATOM 752 C C . VAL A 1 93 ? 17.390 5.542 -22.136 1.00 87.88 93 VAL A C 1
ATOM 754 O O . VAL A 1 93 ? 17.264 5.387 -23.351 1.00 87.88 93 VAL A O 1
ATOM 757 N N . ASN A 1 94 ? 18.548 5.888 -21.571 1.00 87.88 94 ASN A N 1
ATOM 758 C CA . ASN A 1 94 ? 19.785 6.136 -22.324 1.00 87.88 94 ASN A CA 1
ATOM 759 C C . ASN A 1 94 ? 19.581 7.118 -23.496 1.00 87.88 94 ASN A C 1
ATOM 761 O O . ASN A 1 94 ? 19.991 6.860 -24.628 1.00 87.88 94 ASN A O 1
ATOM 765 N N . GLY A 1 95 ? 18.860 8.216 -23.238 1.00 91.25 95 GLY A N 1
ATOM 766 C CA . GLY A 1 95 ? 18.554 9.255 -24.230 1.00 91.25 95 GLY A CA 1
ATOM 767 C C . GLY A 1 95 ? 17.523 8.861 -25.295 1.00 91.25 95 GLY A C 1
ATOM 768 O O . GLY A 1 95 ? 17.263 9.641 -26.208 1.00 91.25 95 GLY A O 1
ATOM 769 N N . ARG A 1 96 ? 16.916 7.670 -25.206 1.00 93.44 96 ARG A N 1
ATOM 770 C CA . ARG A 1 96 ? 15.920 7.184 -26.171 1.00 93.44 96 ARG A CA 1
ATOM 771 C C . ARG A 1 96 ? 14.541 7.099 -25.543 1.00 93.44 96 ARG A C 1
ATOM 773 O O . ARG A 1 96 ? 14.386 6.614 -24.426 1.00 93.44 96 ARG A O 1
ATOM 780 N N . ARG A 1 97 ? 13.525 7.518 -26.298 1.00 95.06 97 ARG A N 1
ATOM 781 C CA . ARG A 1 97 ? 12.125 7.357 -25.905 1.00 95.06 97 ARG A CA 1
ATOM 782 C C . ARG A 1 97 ? 11.723 5.890 -26.007 1.00 95.06 97 ARG A C 1
ATOM 784 O O . ARG A 1 97 ? 11.771 5.310 -27.089 1.00 95.06 97 ARG A O 1
ATOM 791 N N . VAL A 1 98 ? 11.312 5.317 -24.885 1.00 95.12 98 VAL A N 1
ATOM 792 C CA . VAL A 1 98 ? 10.809 3.951 -24.761 1.00 95.12 98 VAL A CA 1
ATOM 793 C C . VAL A 1 98 ? 9.342 4.017 -24.378 1.00 95.12 98 VAL A C 1
ATOM 795 O O . VAL A 1 98 ? 8.942 4.789 -23.509 1.00 95.12 98 VAL A O 1
ATOM 798 N N . TRP A 1 99 ? 8.543 3.203 -25.050 1.00 96.00 99 TRP A N 1
ATOM 799 C CA . TRP A 1 99 ? 7.118 3.092 -24.806 1.00 96.00 99 TRP A CA 1
ATOM 800 C C . TRP A 1 99 ? 6.805 1.746 -24.162 1.00 96.00 99 TRP A C 1
ATOM 802 O O . TRP A 1 99 ? 7.369 0.724 -24.559 1.00 96.00 99 TRP A O 1
ATOM 812 N N . ARG A 1 100 ? 5.917 1.749 -23.166 1.00 95.00 100 ARG A N 1
ATOM 813 C CA . ARG A 1 100 ? 5.493 0.547 -22.442 1.00 95.00 100 ARG A CA 1
ATOM 814 C C . ARG A 1 100 ? 3.989 0.542 -22.288 1.00 95.00 100 ARG A C 1
ATOM 816 O O . ARG A 1 100 ? 3.415 1.533 -21.852 1.00 95.00 100 ARG A O 1
ATOM 823 N N . LYS A 1 101 ? 3.347 -0.580 -22.584 1.00 95.88 101 LYS A N 1
ATOM 824 C CA . LYS A 1 101 ? 1.908 -0.741 -22.396 1.00 95.88 101 LYS A CA 1
ATOM 825 C C . LYS A 1 101 ? 1.620 -2.113 -21.824 1.00 95.88 101 LYS A C 1
ATOM 827 O O . LYS A 1 101 ? 2.047 -3.109 -22.396 1.00 95.88 101 LYS A O 1
ATOM 832 N N . GLY A 1 102 ? 0.847 -2.116 -20.750 1.00 95.44 102 GLY A N 1
ATOM 833 C CA . GLY A 1 102 ? 0.209 -3.296 -20.194 1.00 95.44 102 GLY A CA 1
ATOM 834 C C . GLY A 1 102 ? -1.237 -2.997 -19.817 1.00 95.44 102 GLY A C 1
ATOM 835 O O . GLY A 1 102 ? -1.768 -1.915 -20.095 1.00 95.44 102 GLY A O 1
ATOM 836 N N . GLU A 1 103 ? -1.884 -3.973 -19.193 1.00 98.19 103 GLU A N 1
ATOM 837 C CA . GLU A 1 103 ? -3.257 -3.842 -18.719 1.00 98.19 103 GLU A CA 1
ATOM 838 C C . GLU A 1 103 ? -3.328 -2.971 -17.456 1.00 98.19 103 GLU A C 1
ATOM 840 O O . GLU A 1 103 ? -2.521 -3.117 -16.538 1.00 98.19 103 GLU A O 1
ATOM 845 N N . VAL A 1 104 ? -4.330 -2.091 -17.380 1.00 98.50 104 VAL A N 1
ATOM 846 C CA . VAL A 1 104 ? -4.684 -1.377 -16.148 1.00 98.50 104 VAL A CA 1
ATOM 847 C C . VAL A 1 104 ? -6.071 -1.825 -15.702 1.00 98.50 104 VAL A C 1
ATOM 849 O O . VAL A 1 104 ? -7.083 -1.452 -16.296 1.00 98.50 104 VAL A O 1
ATOM 852 N N . VAL A 1 105 ? -6.113 -2.602 -14.625 1.00 98.38 105 VAL A N 1
ATOM 853 C CA . VAL A 1 105 ? -7.338 -3.078 -13.987 1.00 98.38 105 VAL A CA 1
ATOM 854 C C . VAL A 1 105 ? -7.779 -2.065 -12.942 1.00 98.38 105 VAL A C 1
ATOM 856 O O . VAL A 1 105 ? -7.026 -1.708 -12.036 1.00 98.38 105 VAL A O 1
ATOM 859 N N . GLN A 1 106 ? -9.028 -1.616 -13.026 1.00 97.75 106 GLN A N 1
ATOM 860 C CA . GLN A 1 106 ? -9.600 -0.721 -12.028 1.00 97.75 106 GLN A CA 1
ATOM 861 C C . GLN A 1 106 ? -10.558 -1.474 -11.105 1.00 97.75 106 GLN A C 1
ATOM 863 O O . GLN A 1 106 ? -11.624 -1.911 -11.534 1.00 97.75 106 GLN A O 1
ATOM 868 N N . VAL A 1 107 ? -10.233 -1.518 -9.814 1.00 97.19 107 VAL A N 1
ATOM 869 C CA . VAL A 1 107 ? -11.128 -2.033 -8.769 1.00 97.19 107 VAL A CA 1
ATOM 870 C C . VAL A 1 107 ? -11.842 -0.878 -8.071 1.00 97.19 107 VAL A C 1
ATOM 872 O O . VAL A 1 107 ? -11.318 0.237 -7.984 1.00 97.19 107 VAL A O 1
ATOM 875 N N . ARG A 1 108 ? -13.066 -1.123 -7.599 1.00 95.19 108 ARG A N 1
ATOM 876 C CA . ARG A 1 108 ? -13.909 -0.117 -6.938 1.00 95.19 108 ARG A CA 1
ATOM 877 C C . ARG A 1 108 ? -14.482 -0.664 -5.630 1.00 95.19 108 ARG A C 1
ATOM 879 O O . ARG A 1 108 ? -14.733 -1.866 -5.542 1.00 95.19 108 ARG A O 1
ATOM 886 N N . PRO A 1 109 ? -14.711 0.195 -4.627 1.00 94.19 109 PRO A N 1
ATOM 887 C CA . PRO A 1 109 ? -15.385 -0.203 -3.404 1.00 94.19 109 PRO A CA 1
ATOM 888 C C . PRO A 1 109 ? -16.868 -0.479 -3.629 1.00 94.19 109 PRO A C 1
ATOM 890 O O . PRO A 1 109 ? -17.518 0.173 -4.444 1.00 94.19 109 PRO A O 1
ATOM 893 N N . ILE A 1 110 ? -17.394 -1.444 -2.870 1.00 91.19 110 ILE A N 1
ATOM 894 C CA . ILE A 1 110 ? -18.824 -1.789 -2.867 1.00 91.19 110 ILE A CA 1
ATOM 895 C C . ILE A 1 110 ? -19.639 -0.619 -2.301 1.00 91.19 110 ILE A C 1
ATOM 897 O O . ILE A 1 110 ? -20.681 -0.264 -2.845 1.00 91.19 110 ILE A O 1
ATOM 901 N N . LYS A 1 111 ? -19.141 0.002 -1.222 1.00 91.75 111 LYS A N 1
ATOM 902 C CA . LYS A 1 111 ? -19.706 1.226 -0.645 1.00 91.75 111 LYS A CA 1
ATOM 903 C C . LYS A 1 111 ? -18.997 2.448 -1.216 1.00 91.75 111 LYS A C 1
ATOM 905 O O . LYS A 1 111 ? -17.767 2.508 -1.211 1.00 91.75 111 LYS A O 1
ATOM 910 N N . ASN A 1 112 ? -19.753 3.453 -1.642 1.00 91.81 112 ASN A N 1
ATOM 911 C CA . ASN A 1 112 ? -19.170 4.745 -1.994 1.00 91.81 112 ASN A CA 1
ATOM 912 C C . ASN A 1 112 ? -18.774 5.541 -0.733 1.00 91.81 112 ASN A C 1
ATOM 914 O O . ASN A 1 112 ? -19.167 5.216 0.388 1.00 91.81 112 ASN A O 1
ATOM 918 N N . PHE A 1 113 ? -17.992 6.607 -0.911 1.00 91.69 113 PHE A N 1
ATOM 919 C CA . PHE A 1 113 ? -17.493 7.415 0.206 1.00 91.69 113 PHE A CA 1
ATOM 920 C C . PHE A 1 113 ? -18.597 7.988 1.104 1.00 91.69 113 PHE A C 1
ATOM 922 O O . PHE A 1 113 ? -18.446 7.988 2.325 1.00 91.69 113 PHE A O 1
ATOM 929 N N . LYS A 1 114 ? -19.712 8.435 0.512 1.00 93.19 114 LYS A N 1
ATOM 930 C CA . LYS A 1 114 ? -20.852 8.981 1.256 1.00 93.19 114 LYS A CA 1
ATOM 931 C C . LYS A 1 114 ? -21.439 7.922 2.192 1.00 93.19 114 LYS A C 1
ATOM 933 O O . LYS A 1 114 ? -21.547 8.176 3.386 1.00 93.19 114 LYS A O 1
ATOM 938 N N . GLN A 1 115 ? -21.701 6.721 1.674 1.00 94.38 115 GLN A N 1
ATOM 939 C CA . GLN A 1 115 ? -22.195 5.592 2.471 1.00 94.38 115 GLN A CA 1
ATOM 940 C C . GLN A 1 115 ? -21.231 5.238 3.607 1.00 94.38 115 GLN A C 1
ATOM 942 O O . GLN A 1 115 ? -21.655 5.028 4.737 1.00 94.38 115 GLN A O 1
ATOM 947 N N . VAL A 1 116 ? -19.920 5.225 3.339 1.00 94.00 116 VAL A N 1
ATOM 948 C CA . VAL A 1 116 ? -18.909 4.955 4.374 1.00 94.00 116 VAL A CA 1
ATOM 949 C C . VAL A 1 116 ? -18.967 5.993 5.499 1.00 94.00 116 VAL A C 1
ATOM 951 O O . VAL A 1 116 ? -18.939 5.608 6.665 1.00 94.00 116 VAL A O 1
ATOM 954 N N . ILE A 1 117 ? -19.077 7.289 5.186 1.00 92.56 117 ILE A N 1
ATOM 955 C CA . ILE A 1 117 ? -19.206 8.334 6.216 1.00 92.56 117 ILE A CA 1
ATOM 956 C C . ILE A 1 117 ? -20.501 8.159 7.013 1.00 92.56 117 ILE A C 1
ATOM 958 O O . ILE A 1 117 ? -20.466 8.187 8.243 1.00 92.56 117 ILE A O 1
ATOM 962 N N . GLU A 1 118 ? -21.629 7.993 6.323 1.00 93.56 118 GLU A N 1
ATOM 963 C CA . GLU A 1 118 ? -22.956 7.945 6.942 1.00 93.56 118 GLU A CA 1
ATOM 964 C C . GLU A 1 118 ? -23.137 6.705 7.822 1.00 93.56 118 GLU A C 1
ATOM 966 O O . GLU A 1 118 ? -23.730 6.791 8.898 1.00 93.56 118 GLU A O 1
ATOM 971 N N . GLU A 1 119 ? -22.607 5.554 7.410 1.00 93.50 119 GLU A N 1
ATOM 972 C CA . GLU A 1 119 ? -22.803 4.280 8.102 1.00 93.50 119 GLU A CA 1
ATOM 973 C C . GLU A 1 119 ? -21.717 4.009 9.150 1.00 93.50 119 GLU A C 1
ATOM 975 O O . GLU A 1 119 ? -22.050 3.702 10.299 1.00 93.50 119 GLU A O 1
ATOM 980 N N . ASP A 1 120 ? -20.443 4.163 8.777 1.00 92.62 120 ASP A N 1
ATOM 981 C CA . ASP A 1 120 ? -19.276 3.686 9.533 1.00 92.62 120 ASP A CA 1
ATOM 982 C C . ASP A 1 120 ? -18.387 4.819 10.082 1.00 92.62 120 ASP A C 1
ATOM 984 O O . ASP A 1 120 ? -17.640 4.616 11.045 1.00 92.62 120 ASP A O 1
ATOM 988 N N . GLY A 1 121 ? -18.464 6.015 9.498 1.00 92.88 121 GLY A N 1
ATOM 989 C CA . GLY A 1 121 ? -17.613 7.153 9.832 1.00 92.88 121 GLY A CA 1
ATOM 990 C C . GLY A 1 121 ? -16.261 7.161 9.112 1.00 92.88 121 GLY A C 1
ATOM 991 O O . GLY A 1 121 ? -15.920 6.280 8.320 1.00 92.88 121 GLY A O 1
ATOM 992 N N . PHE A 1 122 ? -15.456 8.185 9.400 1.00 91.38 122 PHE A N 1
ATOM 993 C CA . PHE A 1 122 ? -14.164 8.412 8.742 1.00 91.38 122 PHE A CA 1
ATOM 994 C C . PHE A 1 122 ? -13.004 8.529 9.737 1.00 91.38 122 PHE A C 1
ATOM 996 O O . PHE A 1 122 ? -13.186 8.847 10.916 1.00 91.38 122 PHE A O 1
ATOM 1003 N N . ALA A 1 123 ? -11.784 8.275 9.261 1.00 92.50 123 ALA A N 1
ATOM 1004 C CA . ALA A 1 123 ? -10.572 8.346 10.064 1.00 92.50 123 ALA A CA 1
ATOM 1005 C C . ALA A 1 123 ? -10.120 9.805 10.264 1.00 92.50 123 ALA A C 1
ATOM 1007 O O . ALA A 1 123 ? -9.179 10.260 9.622 1.00 92.50 123 ALA A O 1
ATOM 1008 N N . LEU A 1 124 ? -10.790 10.533 11.163 1.00 89.19 124 LEU A N 1
ATOM 1009 C CA . LEU A 1 124 ? -10.602 11.979 11.353 1.00 89.19 124 LEU A CA 1
ATOM 1010 C C . LEU A 1 124 ? -9.207 12.402 11.861 1.00 89.19 124 LEU A C 1
ATOM 1012 O O . LEU A 1 124 ? -8.729 13.470 11.505 1.00 89.19 124 LEU A O 1
ATOM 1016 N N . ILE A 1 125 ? -8.556 11.599 12.711 1.00 90.75 125 ILE A N 1
ATOM 1017 C CA . ILE A 1 125 ? -7.319 12.006 13.414 1.00 90.75 125 ILE A CA 1
ATOM 1018 C C . ILE A 1 125 ? -6.129 11.163 12.959 1.00 90.75 125 ILE A C 1
ATOM 1020 O O . ILE A 1 125 ? -5.114 11.648 12.478 1.00 90.75 125 ILE A O 1
ATOM 1024 N N . SER A 1 126 ? -6.225 9.860 13.191 1.00 91.19 126 SER A N 1
ATOM 1025 C CA . SER A 1 126 ? -5.263 8.856 12.750 1.00 91.19 126 SER A CA 1
ATOM 1026 C C . SER A 1 126 ? -5.954 7.508 12.831 1.00 91.19 126 SER A C 1
ATOM 1028 O O . SER A 1 126 ? -6.834 7.327 13.671 1.00 91.19 126 SER A O 1
ATOM 1030 N N . LYS A 1 127 ? -5.513 6.516 12.054 1.00 90.75 127 LYS A N 1
ATOM 1031 C CA . LYS A 1 127 ? -6.096 5.161 12.111 1.00 90.75 127 LYS A CA 1
ATOM 1032 C C . LYS A 1 127 ? -6.165 4.608 13.539 1.00 90.75 127 LYS A C 1
ATOM 1034 O O . LYS A 1 127 ? -7.156 3.998 13.918 1.00 90.75 127 LYS A O 1
ATOM 1039 N N . LYS A 1 128 ? -5.131 4.854 14.352 1.00 92.62 128 LYS A N 1
ATOM 1040 C CA . LYS A 1 128 ? -5.078 4.390 15.745 1.00 92.62 128 LYS A CA 1
ATOM 1041 C C . LYS A 1 128 ? -6.096 5.109 16.633 1.00 92.62 128 LYS A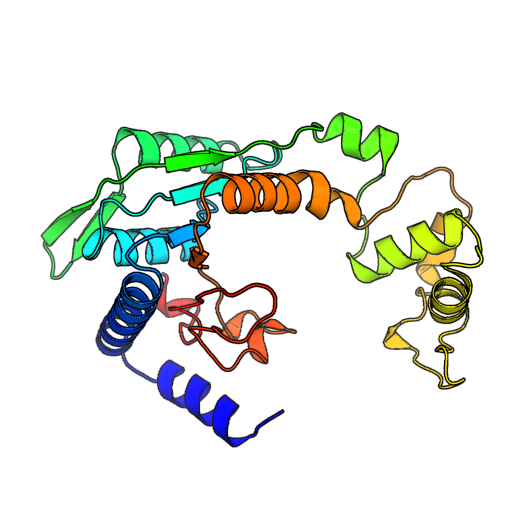 C 1
ATOM 1043 O O . LYS A 1 128 ? -6.842 4.445 17.341 1.00 92.62 128 LYS A O 1
ATOM 1048 N N . GLN A 1 129 ? -6.125 6.442 16.609 1.00 94.88 129 GLN A N 1
ATOM 1049 C CA . GLN A 1 129 ? -7.044 7.213 17.457 1.00 94.88 129 GLN A CA 1
ATOM 1050 C C . GLN A 1 129 ? -8.497 7.049 16.997 1.00 94.88 129 GLN A C 1
ATOM 1052 O O . GLN A 1 129 ? -9.374 6.887 17.831 1.00 94.88 129 GLN A O 1
ATOM 1057 N N . SER A 1 130 ? -8.750 6.983 15.689 1.00 95.69 130 SER A N 1
ATOM 1058 C CA . SER A 1 130 ? -10.085 6.726 15.145 1.00 95.69 130 SER A CA 1
ATOM 1059 C C . SER A 1 130 ? -10.604 5.334 15.508 1.00 95.69 130 SER A C 1
ATOM 1061 O O . SER A 1 130 ? -11.772 5.198 15.854 1.00 95.69 130 SER A O 1
ATOM 1063 N N . LYS A 1 131 ? -9.737 4.312 15.532 1.00 95.38 131 LYS A N 1
ATOM 1064 C CA . LYS A 1 131 ? -10.089 2.994 16.081 1.00 95.38 131 LYS A CA 1
ATOM 1065 C C . LYS A 1 131 ? -10.421 3.063 17.571 1.00 95.38 131 LYS A C 1
ATOM 1067 O O . LYS A 1 131 ? -11.370 2.416 18.005 1.00 95.38 131 LYS A O 1
ATOM 1072 N N . ALA A 1 132 ? -9.642 3.822 18.342 1.00 95.75 132 ALA A N 1
ATOM 1073 C CA . ALA A 1 132 ? -9.897 4.003 19.764 1.00 95.75 132 ALA A CA 1
ATOM 1074 C C . ALA A 1 132 ? -11.258 4.663 20.005 1.00 95.75 132 ALA A C 1
ATOM 1076 O O . ALA A 1 132 ? -12.065 4.092 20.728 1.00 95.75 132 ALA A O 1
ATOM 1077 N N . ILE A 1 133 ? -11.556 5.771 19.320 1.00 96.56 133 ILE A N 1
ATOM 1078 C CA . ILE A 1 133 ? -12.855 6.454 19.402 1.00 96.56 133 ILE A CA 1
ATOM 1079 C C . ILE A 1 133 ? -13.995 5.499 19.042 1.00 96.56 133 ILE A C 1
ATOM 1081 O O . ILE A 1 133 ? -14.913 5.360 19.839 1.00 96.56 133 ILE A O 1
ATOM 1085 N N . ARG A 1 134 ? -13.901 4.764 17.922 1.00 95.69 134 ARG A N 1
ATOM 1086 C CA . ARG A 1 134 ? -14.921 3.775 17.536 1.00 95.69 134 ARG A CA 1
ATOM 1087 C C . ARG A 1 134 ? -15.187 2.750 18.637 1.00 95.69 134 ARG A C 1
ATOM 1089 O O . ARG A 1 134 ? -16.335 2.445 18.934 1.00 95.69 134 ARG A O 1
ATOM 1096 N N . VAL A 1 135 ? -14.126 2.167 19.199 1.00 95.75 135 VAL A N 1
ATOM 1097 C CA . VAL A 1 135 ? -14.251 1.151 20.256 1.00 95.75 135 VAL A CA 1
ATOM 1098 C C . VAL A 1 135 ? -14.821 1.761 21.533 1.00 95.75 135 VAL A C 1
ATOM 1100 O O . VAL A 1 135 ? -15.606 1.101 22.203 1.00 95.75 135 VAL A O 1
ATOM 1103 N N . MET A 1 136 ? -14.465 3.006 21.855 1.00 95.75 136 MET A N 1
ATOM 1104 C CA . MET A 1 136 ? -15.005 3.701 23.020 1.00 95.75 136 MET A CA 1
ATOM 1105 C C . MET A 1 136 ? -16.489 4.064 22.847 1.00 95.75 136 MET A C 1
ATOM 1107 O O . MET A 1 136 ? -17.270 3.786 23.748 1.00 95.75 136 MET A O 1
ATOM 1111 N N . GLN A 1 137 ? -16.902 4.559 21.675 1.00 95.31 137 GLN A N 1
ATOM 1112 C CA . GLN A 1 137 ? -18.307 4.848 21.336 1.00 95.31 137 GLN A CA 1
ATOM 1113 C C . GLN A 1 137 ? -19.205 3.601 21.382 1.00 95.31 137 GLN A C 1
ATOM 1115 O O . GLN A 1 137 ? -20.377 3.689 21.725 1.00 95.31 137 GLN A O 1
ATOM 1120 N N . GLN A 1 138 ? -18.665 2.428 21.035 1.00 93.94 138 GLN A N 1
ATOM 1121 C CA . GLN A 1 138 ? -19.398 1.154 21.069 1.00 93.94 138 GLN A CA 1
ATOM 1122 C C . GLN A 1 138 ? -19.549 0.571 22.481 1.00 93.94 138 GLN A C 1
ATOM 1124 O O . GLN A 1 138 ? -20.345 -0.346 22.676 1.00 93.94 138 GLN A O 1
ATOM 1129 N N . GLY A 1 139 ? -18.769 1.059 23.446 1.00 94.06 139 GLY A N 1
ATOM 1130 C CA . GLY A 1 139 ? -18.681 0.463 24.772 1.00 94.06 139 GLY A CA 1
ATOM 1131 C C . GLY A 1 139 ? -17.922 -0.877 24.808 1.00 94.06 139 GLY A C 1
ATOM 1132 O O . GLY A 1 139 ? -17.528 -1.451 23.780 1.00 94.06 139 GLY A O 1
ATOM 1133 N N . PRO A 1 140 ? -17.660 -1.398 26.018 1.00 94.88 140 PRO A N 1
ATOM 1134 C CA . PRO A 1 140 ? -17.026 -2.695 26.192 1.00 94.88 140 PRO A CA 1
ATOM 1135 C C . PRO A 1 140 ? -18.004 -3.832 25.858 1.00 94.88 140 PRO A C 1
ATOM 1137 O O . PRO A 1 140 ? -19.118 -3.896 26.363 1.00 94.88 140 PRO A O 1
ATOM 1140 N N . THR A 1 141 ? -17.547 -4.785 25.051 1.00 94.56 141 THR A N 1
ATOM 1141 C CA . THR A 1 141 ? -18.203 -6.086 24.834 1.00 94.56 141 THR A CA 1
ATOM 1142 C C . THR A 1 141 ? -17.262 -7.199 25.280 1.00 94.56 141 THR A C 1
ATOM 1144 O O . THR A 1 141 ? -16.065 -6.958 25.443 1.00 94.56 141 THR A O 1
ATOM 1147 N N . GLU A 1 142 ? -17.728 -8.445 25.373 1.00 93.38 142 GLU A N 1
ATOM 1148 C CA . GLU A 1 142 ? -16.838 -9.577 25.681 1.00 93.38 142 GLU A CA 1
ATOM 1149 C C . GLU A 1 142 ? -15.631 -9.678 24.732 1.00 93.38 142 GLU A C 1
ATOM 1151 O O . GLU A 1 142 ? -14.512 -9.967 25.159 1.00 93.38 142 GLU A O 1
ATOM 1156 N N . LYS A 1 143 ? -15.819 -9.336 23.451 1.00 91.81 143 LYS A N 1
ATOM 1157 C CA . LYS A 1 143 ? -14.747 -9.349 22.444 1.00 91.81 143 LYS A CA 1
ATOM 1158 C C . LYS A 1 143 ? -13.835 -8.122 22.519 1.00 91.81 143 LYS A C 1
ATOM 1160 O O . LYS A 1 143 ? -12.675 -8.201 22.118 1.00 91.81 143 LYS A O 1
ATOM 1165 N N . THR A 1 144 ? -14.337 -6.983 22.999 1.00 94.44 144 THR A N 1
ATOM 1166 C CA . THR A 1 144 ? -13.620 -5.695 22.961 1.00 94.44 144 THR A CA 1
ATOM 1167 C C . THR A 1 144 ? -13.162 -5.188 24.324 1.00 94.44 144 THR A C 1
ATOM 1169 O O . THR A 1 144 ? -12.384 -4.241 24.346 1.00 94.44 144 THR A O 1
ATOM 1172 N N . LYS A 1 145 ? -13.535 -5.816 25.448 1.00 95.62 145 LYS A N 1
ATOM 1173 C CA . LYS A 1 145 ? -13.256 -5.320 26.812 1.00 95.62 145 LYS A CA 1
ATOM 1174 C C . LYS A 1 145 ? -11.787 -4.985 27.074 1.00 95.62 145 LYS A C 1
ATOM 1176 O O . LYS A 1 145 ? -11.478 -3.915 27.587 1.00 95.62 145 LYS A O 1
ATOM 1181 N N . ASN A 1 146 ? -10.863 -5.843 26.635 1.00 95.06 146 ASN A N 1
ATOM 1182 C CA . ASN A 1 146 ? -9.424 -5.600 26.794 1.00 95.06 146 ASN A CA 1
ATOM 1183 C C . ASN A 1 146 ? -8.934 -4.428 25.932 1.00 95.06 146 ASN A C 1
ATOM 1185 O O . ASN A 1 146 ? -8.059 -3.676 26.348 1.00 95.06 146 ASN A O 1
ATOM 1189 N N . MET A 1 147 ? -9.496 -4.270 24.732 1.00 95.69 147 MET A N 1
ATOM 1190 C CA . MET A 1 147 ? -9.152 -3.178 23.822 1.00 95.69 147 MET A CA 1
ATOM 1191 C C . MET A 1 147 ? -9.740 -1.851 24.305 1.00 95.69 147 MET A C 1
ATOM 1193 O O . MET A 1 147 ? -9.052 -0.837 24.270 1.00 95.69 147 MET A O 1
ATOM 1197 N N . TYR A 1 148 ? -10.974 -1.880 24.809 1.00 96.94 148 TYR A N 1
ATOM 1198 C CA . TYR A 1 148 ? -11.617 -0.750 25.464 1.00 96.94 148 TYR A CA 1
ATOM 1199 C C . TYR A 1 148 ? -10.778 -0.284 26.657 1.00 96.94 148 TYR A C 1
ATOM 1201 O O . TYR A 1 148 ? -10.368 0.871 26.684 1.00 96.94 148 TYR A O 1
ATOM 1209 N N . ARG A 1 149 ? -10.414 -1.193 27.578 1.00 96.50 149 ARG A N 1
ATOM 1210 C CA . ARG A 1 149 ? -9.535 -0.884 28.720 1.00 96.50 149 ARG A CA 1
ATOM 1211 C C . ARG A 1 149 ? -8.200 -0.292 28.269 1.00 96.50 149 ARG A C 1
ATOM 1213 O O . ARG A 1 149 ? -7.773 0.722 28.806 1.00 96.50 149 ARG A O 1
ATOM 1220 N N . LEU A 1 150 ? -7.563 -0.878 27.255 1.00 96.81 150 LEU A N 1
ATOM 1221 C CA . LEU A 1 150 ? -6.299 -0.373 26.717 1.00 96.81 150 LEU A CA 1
ATOM 1222 C C . LEU A 1 150 ? -6.425 1.057 26.174 1.00 96.81 150 LEU A C 1
ATOM 1224 O O . LEU A 1 150 ? -5.540 1.877 26.400 1.00 96.81 150 LEU A O 1
ATOM 1228 N N . PHE A 1 151 ? -7.503 1.369 25.459 1.00 97.12 151 PHE A N 1
ATOM 1229 C CA . PHE A 1 151 ? -7.725 2.710 24.924 1.00 97.12 151 PHE A CA 1
ATOM 1230 C C . PHE A 1 151 ? -8.145 3.711 25.998 1.00 97.12 151 PHE A C 1
ATOM 1232 O O . PHE A 1 151 ? -7.710 4.859 25.957 1.00 97.12 151 PHE A O 1
ATOM 1239 N N . ASP A 1 152 ? -8.925 3.286 26.981 1.00 96.69 152 ASP A N 1
ATOM 1240 C CA . ASP A 1 152 ? -9.388 4.152 28.055 1.00 96.69 152 ASP A CA 1
ATOM 1241 C C . ASP A 1 152 ? -8.262 4.462 29.054 1.00 96.69 152 ASP A C 1
ATOM 1243 O O . ASP A 1 152 ? -7.906 5.621 29.279 1.00 96.69 152 ASP A O 1
ATOM 1247 N N . THR A 1 153 ? -7.625 3.430 29.607 1.00 95.94 153 THR A N 1
ATOM 1248 C CA . THR A 1 153 ? -6.668 3.577 30.711 1.00 95.94 153 THR A CA 1
ATOM 1249 C C . THR A 1 153 ? -5.215 3.458 30.273 1.00 95.94 153 THR A C 1
ATOM 1251 O O . THR A 1 153 ? -4.331 3.926 30.983 1.00 95.94 153 THR A O 1
ATOM 1254 N N . GLY A 1 154 ? -4.942 2.880 29.101 1.00 96.25 154 GLY A N 1
ATOM 1255 C CA . GLY A 1 154 ? -3.590 2.503 28.683 1.00 96.25 154 GLY A CA 1
ATOM 1256 C C . GLY A 1 154 ? -3.160 1.123 29.182 1.00 96.25 154 GLY A C 1
ATOM 1257 O O . GLY A 1 154 ? -2.044 0.712 28.886 1.00 96.25 154 GLY A O 1
ATOM 1258 N N . ILE A 1 155 ? -4.000 0.395 29.923 1.00 96.31 155 ILE A N 1
ATOM 1259 C CA . ILE A 1 155 ? -3.638 -0.898 30.519 1.00 96.31 155 ILE A CA 1
ATOM 1260 C C . ILE A 1 155 ? -3.959 -2.036 29.545 1.00 96.31 155 ILE A C 1
ATOM 1262 O O . ILE A 1 155 ? -5.118 -2.255 29.181 1.00 96.31 155 ILE A O 1
ATOM 1266 N N . ASN A 1 156 ? -2.934 -2.785 29.133 1.00 93.94 156 ASN A N 1
ATOM 1267 C CA . ASN A 1 156 ? -3.080 -3.920 28.221 1.00 93.94 156 ASN A CA 1
ATOM 1268 C C . ASN A 1 156 ? -3.695 -5.153 28.917 1.00 93.94 156 ASN A C 1
ATOM 1270 O O . ASN A 1 156 ? -4.060 -5.100 30.091 1.00 93.94 156 ASN A O 1
ATOM 1274 N N . ARG A 1 157 ? -3.847 -6.278 28.202 1.00 92.69 157 ARG A N 1
ATOM 1275 C CA . ARG A 1 157 ? -4.427 -7.517 28.760 1.00 92.69 157 ARG A CA 1
ATOM 1276 C C . ARG A 1 157 ? -3.642 -8.048 29.967 1.00 92.69 157 ARG A C 1
ATOM 1278 O O . ARG A 1 157 ? -4.270 -8.524 30.906 1.00 92.69 157 ARG A O 1
ATOM 1285 N N . ASP A 1 158 ? -2.325 -7.886 29.950 1.00 94.31 158 ASP A N 1
ATOM 1286 C CA . ASP A 1 158 ? -1.390 -8.401 30.957 1.00 94.31 158 ASP A CA 1
ATOM 1287 C C . ASP A 1 158 ? -1.235 -7.463 32.166 1.00 94.31 158 ASP A C 1
ATOM 1289 O O . ASP A 1 158 ? -0.442 -7.730 33.059 1.00 94.31 158 ASP A O 1
ATOM 1293 N N . GLY A 1 159 ? -1.972 -6.345 32.200 1.00 92.81 159 GLY A N 1
ATOM 1294 C CA . GLY A 1 159 ? -1.899 -5.356 33.281 1.00 92.81 159 GLY A CA 1
ATOM 1295 C C . GLY A 1 159 ? -0.812 -4.293 33.096 1.00 92.81 159 GLY A C 1
ATOM 1296 O O . GLY A 1 159 ? -0.726 -3.362 33.892 1.00 92.81 159 GLY A O 1
ATOM 1297 N N . ASN A 1 160 ? -0.029 -4.363 32.019 1.00 95.38 160 ASN A N 1
ATOM 1298 C CA . 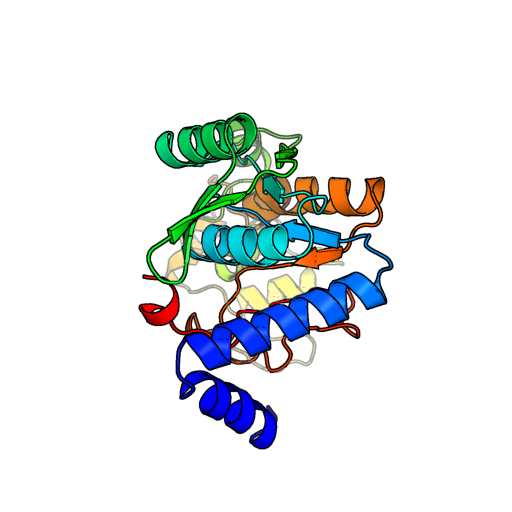ASN A 1 160 ? 1.044 -3.413 31.748 1.00 95.38 160 ASN A CA 1
ATOM 1299 C C . ASN A 1 160 ? 0.508 -2.107 31.154 1.00 95.38 160 ASN A C 1
ATOM 1301 O O . ASN A 1 160 ? -0.315 -2.104 30.230 1.00 95.38 160 ASN A O 1
ATOM 1305 N N . PHE A 1 161 ? 1.024 -0.985 31.653 1.00 95.44 161 PHE A N 1
ATOM 1306 C CA . PHE A 1 161 ? 0.673 0.339 31.157 1.00 95.44 161 PHE A CA 1
ATOM 1307 C C . PHE A 1 161 ? 1.399 0.672 29.847 1.00 95.44 161 PHE A C 1
ATOM 1309 O O . PHE A 1 161 ? 2.609 0.507 29.709 1.00 95.44 161 PHE A O 1
ATOM 1316 N N . SER A 1 162 ? 0.653 1.203 28.881 1.00 91.94 162 SER A N 1
ATOM 1317 C CA . SER A 1 162 ? 1.165 1.680 27.605 1.00 91.94 162 SER A CA 1
ATOM 1318 C C . SER A 1 162 ? 0.455 2.959 27.165 1.00 91.94 162 SER A C 1
ATOM 1320 O O . SER A 1 162 ? -0.570 2.946 26.477 1.00 91.94 162 SER A O 1
ATOM 1322 N N . SER A 1 163 ? 1.058 4.100 27.506 1.00 89.94 163 SER A N 1
ATOM 1323 C CA . SER A 1 163 ? 0.567 5.437 27.139 1.00 89.94 163 SER A CA 1
ATOM 1324 C C . SER A 1 163 ? 0.350 5.612 25.633 1.00 89.94 163 SER A C 1
ATOM 1326 O O . SER A 1 163 ? -0.556 6.325 25.211 1.00 89.94 163 SER A O 1
ATOM 1328 N N . ARG A 1 164 ? 1.141 4.918 24.805 1.00 88.31 164 ARG A N 1
ATOM 1329 C CA . ARG A 1 164 ? 1.063 4.981 23.338 1.00 88.31 164 ARG A CA 1
ATOM 1330 C C . ARG A 1 164 ? -0.253 4.459 22.774 1.00 88.31 164 ARG A C 1
ATOM 1332 O O . ARG A 1 164 ? -0.602 4.841 21.653 1.00 88.31 164 ARG A O 1
ATOM 1339 N N . TRP A 1 165 ? -0.941 3.570 23.482 1.00 91.12 165 TRP A N 1
ATOM 1340 C CA . TRP A 1 165 ? -2.203 2.997 23.021 1.00 91.12 165 TRP A CA 1
ATOM 1341 C C . TRP A 1 165 ? -3.419 3.729 23.572 1.00 91.12 165 TRP A C 1
ATOM 1343 O O . TRP A 1 165 ? -4.450 3.714 22.910 1.00 91.12 165 TRP A O 1
ATOM 1353 N N . LYS A 1 166 ? -3.284 4.430 24.699 1.00 95.25 166 LYS A N 1
ATOM 1354 C CA . LYS A 1 166 ? -4.358 5.234 25.284 1.00 95.25 166 LYS A CA 1
ATOM 1355 C C . LYS A 1 166 ? -4.898 6.269 24.278 1.00 95.25 166 LYS A C 1
ATOM 1357 O O . LYS A 1 166 ? -4.140 6.899 23.531 1.00 95.25 166 LYS A O 1
ATOM 1362 N N . LEU A 1 167 ? -6.217 6.449 24.253 1.00 96.31 167 LEU A N 1
ATOM 1363 C CA . LEU A 1 167 ? -6.872 7.552 23.559 1.00 96.31 167 LEU A CA 1
ATOM 1364 C C . LEU A 1 167 ? -6.389 8.862 24.186 1.00 96.31 167 LEU A C 1
ATOM 1366 O O . LEU A 1 167 ? -6.436 9.032 25.406 1.00 96.31 167 LEU A O 1
ATOM 1370 N N . ALA A 1 168 ? -5.900 9.789 23.365 1.00 95.62 168 ALA A N 1
ATOM 1371 C CA . ALA A 1 168 ? -5.418 11.056 23.890 1.00 95.62 168 ALA A CA 1
ATOM 1372 C C . ALA A 1 168 ? -6.586 11.832 24.515 1.00 95.62 168 ALA A C 1
ATOM 1374 O O . ALA A 1 168 ? -7.641 11.961 23.897 1.00 95.62 168 ALA A O 1
ATOM 1375 N N . ASN A 1 169 ? -6.381 12.387 25.714 1.00 94.75 169 ASN A N 1
ATOM 1376 C CA . ASN A 1 169 ? -7.441 13.062 26.476 1.00 94.75 169 ASN A CA 1
ATOM 1377 C C . ASN A 1 169 ? -8.147 14.157 25.666 1.00 94.75 169 ASN A C 1
ATOM 1379 O O . ASN A 1 169 ? -9.365 14.271 25.730 1.00 94.75 169 ASN A O 1
ATOM 1383 N N . LYS A 1 170 ? -7.399 14.891 24.831 1.00 95.38 170 LYS A N 1
ATOM 1384 C CA . LYS A 1 170 ? -7.952 15.934 23.960 1.00 95.38 170 LYS A CA 1
ATOM 1385 C C . LYS A 1 170 ? -8.992 15.439 22.955 1.00 95.38 170 LYS A C 1
ATOM 1387 O O . LYS A 1 170 ? -9.694 16.269 22.423 1.00 95.38 170 LYS A O 1
ATOM 1392 N N . TRP A 1 171 ? -9.086 14.138 22.672 1.00 96.00 171 TRP A N 1
ATOM 1393 C CA . TRP A 1 171 ? -10.059 13.572 21.729 1.00 96.00 171 TRP A CA 1
ATOM 1394 C C . TRP A 1 171 ? -11.239 12.881 22.414 1.00 96.00 171 TRP A C 1
ATOM 1396 O O . TRP A 1 171 ? -12.124 12.376 21.727 1.00 96.00 171 TRP A O 1
ATOM 1406 N N . ARG A 1 172 ? -11.273 12.848 23.755 1.00 95.00 172 ARG A N 1
ATOM 1407 C CA . ARG A 1 172 ? -12.351 12.183 24.501 1.00 95.00 172 ARG A CA 1
ATOM 1408 C C . ARG A 1 172 ? -13.719 12.808 24.248 1.00 95.00 172 ARG A C 1
ATOM 1410 O O . ARG A 1 172 ? -14.679 12.064 24.156 1.00 95.00 172 ARG A O 1
ATOM 1417 N N . TYR A 1 173 ? -13.790 14.117 24.007 1.00 95.19 173 TYR A N 1
ATOM 1418 C CA . TYR A 1 173 ? -15.052 14.795 23.688 1.00 95.19 173 TYR A CA 1
ATOM 1419 C C . TYR A 1 173 ? -15.755 14.235 22.435 1.00 95.19 173 TYR A C 1
ATOM 1421 O O . TYR A 1 173 ? -16.960 14.392 22.283 1.00 95.19 173 TYR A O 1
ATOM 1429 N N . ILE A 1 174 ? -15.020 13.581 21.524 1.00 95.88 174 ILE A N 1
ATOM 1430 C CA . ILE A 1 174 ? -15.601 12.958 20.326 1.00 95.88 174 ILE A CA 1
ATOM 1431 C C . ILE A 1 174 ? -16.326 11.656 20.691 1.00 95.88 174 ILE A C 1
ATOM 1433 O O . ILE A 1 174 ? -17.307 11.304 20.038 1.00 95.88 174 ILE A O 1
ATOM 1437 N N . VAL A 1 175 ? -15.870 10.952 21.734 1.00 95.38 175 VAL A N 1
ATOM 1438 C CA . VAL A 1 175 ? -16.483 9.698 22.199 1.00 95.38 175 VAL A CA 1
ATOM 1439 C C . VAL A 1 175 ? -17.939 9.928 22.594 1.00 95.38 175 VAL A C 1
ATOM 1441 O O . VAL A 1 175 ? -18.789 9.127 22.230 1.00 95.38 175 VAL A O 1
ATOM 1444 N N . ASP A 1 176 ? -18.228 11.055 23.239 1.00 93.00 176 ASP A N 1
ATOM 1445 C CA . ASP A 1 176 ? -19.578 11.402 23.694 1.00 93.00 176 ASP A CA 1
ATOM 1446 C C . ASP A 1 176 ? -20.412 12.123 22.614 1.00 93.00 176 ASP A C 1
ATOM 1448 O O . ASP A 1 176 ? -21.564 12.489 22.841 1.00 93.00 176 ASP A O 1
ATOM 1452 N N . SER A 1 177 ? -19.844 12.344 21.423 1.00 93.94 177 SER A N 1
ATOM 1453 C CA . SER A 1 177 ? -20.524 13.009 20.308 1.00 93.94 177 SER A CA 1
ATOM 1454 C C . SER A 1 177 ? -21.266 12.023 19.400 1.00 93.94 177 SER A C 1
ATOM 1456 O O . SER A 1 177 ? -20.968 10.830 19.358 1.00 93.94 177 SER A O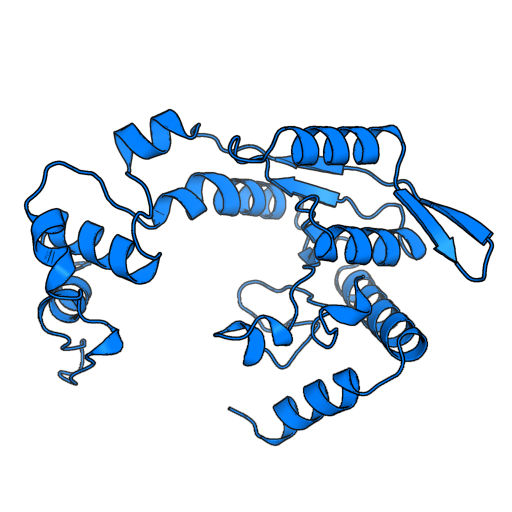 1
ATOM 1458 N N . ASN A 1 178 ? -22.175 12.542 18.572 1.00 91.12 178 ASN A N 1
ATOM 1459 C CA . ASN A 1 178 ? -22.848 11.783 17.512 1.00 91.12 178 ASN A CA 1
ATOM 1460 C C . ASN A 1 178 ? -22.002 11.621 16.231 1.00 91.12 178 ASN A C 1
ATOM 1462 O O . ASN A 1 178 ? -22.473 11.048 15.246 1.00 91.12 178 ASN A O 1
ATOM 1466 N N . ILE A 1 179 ? -20.764 12.124 16.216 1.00 92.75 179 ILE A N 1
ATOM 1467 C CA . ILE A 1 179 ? -19.882 12.039 15.053 1.00 92.75 179 ILE A CA 1
ATOM 1468 C C . ILE A 1 179 ? -19.315 10.622 14.969 1.00 92.75 179 ILE A C 1
ATOM 1470 O O . ILE A 1 179 ? -18.567 10.173 15.842 1.00 92.75 179 ILE A O 1
ATOM 1474 N N . LYS A 1 180 ? -19.620 9.923 13.873 1.00 93.81 180 LYS A N 1
ATOM 1475 C CA . LYS A 1 180 ? -19.059 8.600 13.593 1.00 93.81 180 LYS A CA 1
ATOM 1476 C C . LYS A 1 180 ? -17.598 8.725 13.173 1.00 93.81 180 LYS A C 1
ATOM 1478 O O . LYS A 1 180 ? -17.279 9.299 12.129 1.00 93.81 180 LYS A O 1
ATOM 1483 N N . VAL A 1 181 ? -16.701 8.142 13.961 1.00 94.81 181 VAL A N 1
ATOM 1484 C CA . VAL A 1 181 ? -15.266 8.104 13.662 1.00 94.81 181 VAL A CA 1
ATOM 1485 C C . VAL A 1 181 ? -14.802 6.659 13.610 1.00 94.81 181 VAL A C 1
ATOM 1487 O O . VAL A 1 181 ? -15.014 5.895 14.545 1.00 94.81 181 VAL A O 1
ATOM 1490 N N . SER A 1 182 ? -14.123 6.283 12.526 1.00 93.69 182 SER A N 1
ATOM 1491 C CA . SER A 1 182 ? -13.608 4.925 12.359 1.00 93.69 182 SER A CA 1
ATOM 1492 C C . SER A 1 182 ? -12.378 4.869 11.463 1.00 93.69 182 SER A C 1
ATOM 1494 O O . SER A 1 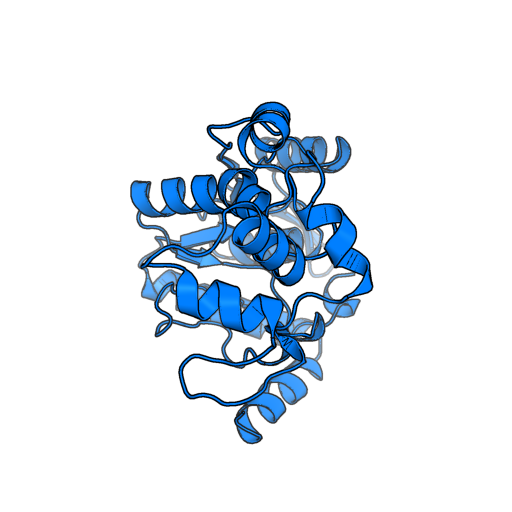182 ? -12.211 5.639 10.528 1.00 93.69 182 SER A O 1
ATOM 1496 N N . GLU A 1 183 ? -11.511 3.898 11.727 1.00 93.94 183 GLU A N 1
ATOM 1497 C CA . GLU A 1 183 ? -10.420 3.486 10.851 1.00 93.94 183 GLU A CA 1
ATOM 1498 C C . GLU A 1 183 ? -10.865 2.671 9.621 1.00 93.94 183 GLU A C 1
ATOM 1500 O O . GLU A 1 183 ? -10.065 2.484 8.699 1.00 93.94 183 GLU A O 1
ATOM 1505 N N . LYS A 1 184 ? -12.113 2.176 9.610 1.00 92.31 184 LYS A N 1
ATOM 1506 C CA . LYS A 1 184 ? -12.644 1.242 8.605 1.00 92.31 184 LYS A CA 1
ATOM 1507 C C . LYS A 1 184 ? -12.829 1.857 7.223 1.00 92.31 184 LYS A C 1
ATOM 1509 O O . LYS A 1 184 ? -12.906 1.117 6.249 1.00 92.31 184 LYS A O 1
ATOM 1514 N N . CYS A 1 185 ? -12.855 3.185 7.095 1.00 90.62 185 CYS A N 1
ATOM 1515 C CA . CYS A 1 185 ? -13.005 3.831 5.790 1.00 90.62 185 CYS A CA 1
ATOM 1516 C C . CYS A 1 185 ? -11.919 3.382 4.796 1.00 90.62 185 CYS A C 1
ATOM 1518 O O . CYS A 1 185 ? -12.208 3.126 3.632 1.00 90.62 185 CYS A O 1
ATOM 1520 N N . CYS A 1 186 ? -10.676 3.192 5.258 1.00 88.19 186 CYS A N 1
ATOM 1521 C CA . CYS A 1 186 ? -9.604 2.648 4.425 1.00 88.19 186 CYS A CA 1
ATOM 1522 C C . CYS A 1 186 ? -9.817 1.175 4.057 1.00 88.19 186 CYS A C 1
ATOM 1524 O O . CYS A 1 186 ? -9.300 0.740 3.029 1.00 88.19 186 CYS A O 1
ATOM 1526 N N . ASP A 1 187 ? -10.500 0.404 4.903 1.00 92.06 187 ASP A N 1
ATOM 1527 C CA . ASP A 1 187 ? -10.781 -1.003 4.632 1.00 92.06 187 ASP A CA 1
ATOM 1528 C C . ASP A 1 187 ? -11.780 -1.094 3.476 1.00 92.06 187 ASP A C 1
ATOM 1530 O O . ASP A 1 187 ? -11.410 -1.591 2.415 1.00 92.06 187 ASP A O 1
ATOM 1534 N N . TYR A 1 188 ? -12.944 -0.450 3.614 1.00 93.50 188 TYR A N 1
ATOM 1535 C CA . TYR A 1 188 ? -13.985 -0.443 2.583 1.00 93.50 188 TYR A CA 1
ATOM 1536 C C . TYR A 1 188 ? -13.527 0.163 1.259 1.00 93.50 188 TYR A C 1
ATOM 1538 O O . TYR A 1 188 ? -13.788 -0.398 0.199 1.00 93.50 188 TYR A O 1
ATOM 1546 N N . LEU A 1 189 ? -12.857 1.320 1.311 1.00 92.00 189 LEU A N 1
ATOM 1547 C CA . LEU A 1 189 ? -12.553 2.084 0.102 1.00 92.00 189 LEU A CA 1
ATOM 1548 C C . LEU A 1 189 ? -11.346 1.540 -0.661 1.00 92.00 189 LEU A C 1
ATOM 1550 O O . LEU A 1 189 ? -11.292 1.687 -1.878 1.00 92.00 189 LEU A O 1
ATOM 1554 N N . LYS A 1 190 ? -10.370 0.952 0.044 1.00 89.62 190 LYS A N 1
ATOM 1555 C CA . LYS A 1 190 ? -9.069 0.589 -0.537 1.00 89.62 190 LYS A CA 1
ATOM 1556 C C . LYS A 1 190 ? -8.704 -0.877 -0.354 1.00 89.62 190 LYS A C 1
ATOM 1558 O O . LYS A 1 190 ? -8.313 -1.522 -1.318 1.00 89.62 190 LYS A O 1
ATOM 1563 N N . LYS A 1 191 ? -8.769 -1.414 0.867 1.00 92.38 191 LYS A N 1
ATOM 1564 C CA . LYS A 1 191 ? -8.250 -2.771 1.114 1.00 92.38 191 LYS A CA 1
ATOM 1565 C C . LYS A 1 191 ? -9.179 -3.853 0.588 1.00 92.38 191 LYS A C 1
ATOM 1567 O O . LYS A 1 191 ? -8.690 -4.824 0.026 1.00 92.38 191 LYS A O 1
ATOM 1572 N N . ASP A 1 192 ? -10.482 -3.707 0.783 1.00 94.69 192 ASP A N 1
ATOM 1573 C CA . ASP A 1 192 ? -11.456 -4.730 0.412 1.00 94.69 192 ASP A CA 1
ATOM 1574 C C . ASP A 1 192 ? -11.524 -4.940 -1.111 1.00 94.69 192 ASP A C 1
ATOM 1576 O O . ASP A 1 192 ? -11.464 -6.097 -1.525 1.00 94.69 192 ASP A O 1
ATOM 1580 N N . PRO A 1 193 ? -11.512 -3.891 -1.962 1.00 95.06 193 PRO A N 1
ATOM 1581 C CA . PRO A 1 193 ? -11.430 -4.062 -3.416 1.00 95.06 193 PRO A CA 1
ATOM 1582 C C . PRO A 1 193 ? -10.169 -4.801 -3.866 1.00 95.06 193 PRO A C 1
ATOM 1584 O O . PRO A 1 193 ? -10.243 -5.727 -4.668 1.00 95.06 193 PRO A O 1
ATOM 1587 N N . THR A 1 194 ? -9.003 -4.443 -3.317 1.00 93.94 194 THR A N 1
ATOM 1588 C CA . THR A 1 194 ? -7.745 -5.130 -3.643 1.00 93.94 194 THR A CA 1
ATOM 1589 C C . THR A 1 194 ? -7.740 -6.576 -3.145 1.00 93.94 194 THR A C 1
ATOM 1591 O O . THR A 1 194 ? -7.276 -7.468 -3.849 1.00 93.94 194 THR A O 1
ATOM 1594 N N . LYS A 1 195 ? -8.291 -6.846 -1.955 1.00 93.94 195 LYS A N 1
ATOM 1595 C CA . LYS A 1 195 ? -8.424 -8.212 -1.427 1.00 93.94 195 LYS A CA 1
ATOM 1596 C C . LYS A 1 195 ? -9.370 -9.065 -2.261 1.00 93.94 195 LYS A C 1
ATOM 1598 O O . LYS A 1 195 ? -9.083 -10.242 -2.453 1.00 93.94 195 LYS A O 1
ATOM 1603 N N . ALA A 1 196 ? -10.476 -8.493 -2.735 1.00 95.81 196 ALA A N 1
ATOM 1604 C CA . ALA A 1 196 ? -11.401 -9.176 -3.630 1.00 95.81 196 ALA A CA 1
ATOM 1605 C C . ALA A 1 196 ? -10.687 -9.581 -4.925 1.00 95.81 196 ALA A C 1
ATOM 1607 O O . ALA A 1 196 ? -10.693 -10.759 -5.263 1.00 95.81 196 ALA A O 1
ATOM 1608 N N . TYR A 1 197 ? -9.958 -8.650 -5.548 1.00 96.81 197 TYR A N 1
ATOM 1609 C CA . TYR A 1 197 ? -9.150 -8.934 -6.735 1.00 96.81 197 TYR A CA 1
ATOM 1610 C C . TYR A 1 197 ? -8.092 -10.017 -6.492 1.00 96.81 197 TYR A C 1
ATOM 1612 O O . TYR A 1 197 ? -7.965 -10.951 -7.281 1.00 96.81 197 TYR A O 1
ATOM 1620 N N . LYS A 1 198 ? -7.357 -9.948 -5.374 1.00 95.12 198 LYS A N 1
ATOM 1621 C CA . LYS A 1 198 ? -6.388 -10.989 -5.000 1.00 95.12 198 LYS A CA 1
ATOM 1622 C C . LYS A 1 198 ? -7.054 -12.357 -4.829 1.00 95.12 198 LYS A C 1
ATOM 1624 O O . LYS A 1 198 ? -6.503 -13.360 -5.260 1.00 95.12 198 LYS A O 1
ATOM 1629 N N . LYS A 1 199 ? -8.230 -12.409 -4.197 1.00 96.00 199 LYS A N 1
ATOM 1630 C CA . LYS A 1 199 ? -8.980 -13.657 -3.998 1.00 96.00 199 LYS A CA 1
ATOM 1631 C C . LYS A 1 199 ? -9.490 -14.236 -5.321 1.00 96.00 199 LYS A C 1
ATOM 1633 O O . LYS A 1 199 ? -9.491 -15.448 -5.472 1.00 96.00 199 LYS A O 1
ATOM 1638 N N . GLU A 1 200 ? -9.947 -13.381 -6.228 1.00 97.25 200 GLU A N 1
ATOM 1639 C CA . GLU A 1 200 ? -10.486 -13.769 -7.534 1.00 97.25 200 GLU A CA 1
ATOM 1640 C C . GLU A 1 200 ? -9.394 -14.258 -8.489 1.00 97.25 200 GLU A C 1
ATOM 1642 O O . GLU A 1 200 ? -9.579 -15.258 -9.171 1.00 97.25 200 GLU A O 1
ATOM 1647 N N . THR A 1 201 ? -8.251 -13.572 -8.515 1.00 97.69 201 THR A N 1
ATOM 1648 C CA . THR A 1 201 ? -7.180 -13.840 -9.487 1.00 97.69 201 THR A CA 1
ATOM 1649 C C . THR A 1 201 ? -6.067 -14.739 -8.963 1.00 97.69 201 THR A C 1
ATOM 1651 O O . THR A 1 201 ? -5.285 -15.240 -9.755 1.00 97.69 201 THR A O 1
ATOM 1654 N N . GLY A 1 202 ? -5.930 -14.893 -7.643 1.00 97.25 202 GLY A N 1
ATOM 1655 C CA . GLY A 1 202 ? -4.790 -15.583 -7.028 1.00 97.25 202 GLY A CA 1
ATOM 1656 C C . GLY A 1 202 ? -3.472 -14.797 -7.061 1.00 97.25 202 GLY A C 1
ATOM 1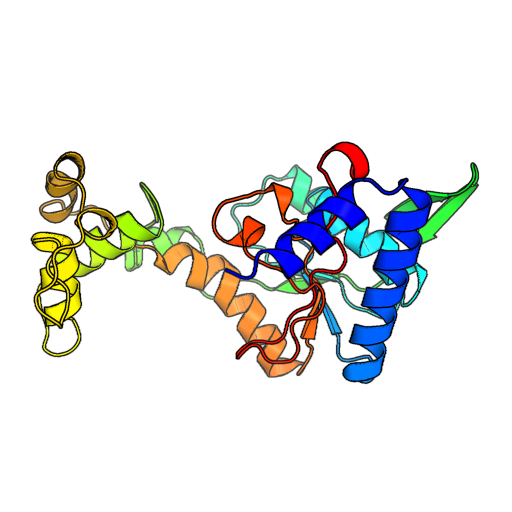657 O O . GLY A 1 202 ? -2.494 -15.245 -6.470 1.00 97.25 202 GLY A O 1
ATOM 1658 N N . ARG A 1 203 ? -3.438 -13.609 -7.683 1.00 97.75 203 ARG A N 1
ATOM 1659 C CA . ARG A 1 203 ? -2.198 -12.866 -7.954 1.00 97.75 203 ARG A CA 1
ATOM 1660 C C . ARG A 1 203 ? -1.577 -12.207 -6.716 1.00 97.75 203 ARG A C 1
ATOM 1662 O O . ARG A 1 203 ? -2.266 -11.779 -5.783 1.00 97.75 203 ARG A O 1
ATOM 1669 N N . PHE A 1 204 ? -0.258 -12.025 -6.749 1.00 97.88 204 PHE A N 1
ATOM 1670 C CA . PHE A 1 204 ? 0.553 -11.452 -5.671 1.00 97.88 204 PHE A CA 1
ATOM 1671 C C . PHE A 1 204 ? 1.078 -10.045 -5.984 1.00 97.88 204 PHE A C 1
ATOM 1673 O O . PHE A 1 204 ? 1.415 -9.715 -7.116 1.00 97.88 204 PHE A O 1
ATOM 1680 N N . GLU A 1 205 ? 1.164 -9.186 -4.965 1.00 97.44 205 GLU A N 1
ATOM 1681 C CA . GLU A 1 205 ? 1.385 -7.752 -5.181 1.00 97.44 205 GLU A CA 1
ATOM 1682 C C . GLU A 1 205 ? 2.865 -7.347 -5.259 1.00 97.44 205 GLU A C 1
ATOM 1684 O O . GLU A 1 205 ? 3.678 -7.720 -4.407 1.00 97.44 205 GLU A O 1
ATOM 1689 N N . PHE A 1 206 ? 3.173 -6.476 -6.219 1.00 98.69 206 PHE A N 1
ATOM 1690 C CA . PHE A 1 206 ? 4.273 -5.521 -6.164 1.00 98.69 206 PHE A CA 1
ATOM 1691 C C . PHE A 1 206 ? 3.780 -4.184 -5.599 1.00 98.69 206 PHE A C 1
ATOM 1693 O O . PHE A 1 206 ? 2.718 -3.689 -5.980 1.00 98.69 206 PHE A O 1
ATOM 1700 N N . THR A 1 207 ? 4.564 -3.550 -4.730 1.00 97.50 207 THR A N 1
ATOM 1701 C CA . THR A 1 207 ? 4.254 -2.250 -4.128 1.00 97.50 207 THR A CA 1
ATOM 1702 C C . THR A 1 207 ? 5.440 -1.291 -4.219 1.00 97.50 207 THR A C 1
ATOM 1704 O O . THR A 1 207 ? 6.579 -1.669 -3.957 1.00 97.50 207 THR A O 1
ATOM 1707 N N . GLY A 1 208 ? 5.180 -0.024 -4.559 1.00 96.56 208 GLY A N 1
ATOM 1708 C CA . GLY A 1 208 ? 6.197 1.040 -4.649 1.00 96.56 208 GLY A CA 1
ATOM 1709 C C . GLY A 1 208 ? 6.626 1.599 -3.290 1.00 96.56 208 GLY A C 1
ATOM 1710 O O . GLY A 1 208 ? 6.895 2.784 -3.168 1.00 96.56 208 GLY A O 1
ATOM 1711 N N . MET A 1 209 ? 6.591 0.779 -2.239 1.00 96.06 209 MET A N 1
ATOM 1712 C CA . MET A 1 209 ? 6.903 1.197 -0.873 1.00 96.06 209 MET A CA 1
ATOM 1713 C C . MET A 1 209 ? 8.411 1.376 -0.689 1.00 96.06 209 MET A C 1
ATOM 1715 O O . MET A 1 209 ? 9.177 0.499 -1.088 1.00 96.06 209 MET A O 1
ATOM 1719 N N . MET A 1 210 ? 8.818 2.447 -0.004 1.00 95.75 210 MET A N 1
ATOM 1720 C CA . MET A 1 210 ? 10.223 2.750 0.285 1.00 95.75 210 MET A CA 1
ATOM 1721 C C . MET A 1 210 ? 10.478 2.806 1.795 1.00 95.75 210 MET A C 1
ATOM 1723 O O . MET A 1 210 ? 9.637 3.243 2.582 1.00 95.75 210 MET A O 1
ATOM 1727 N N . SER A 1 211 ? 11.668 2.389 2.222 1.00 94.19 211 SER A N 1
ATOM 1728 C CA . SER A 1 211 ? 12.069 2.422 3.633 1.00 94.19 211 SER A CA 1
ATOM 1729 C C . SER A 1 211 ? 12.218 3.860 4.152 1.00 94.19 211 SER A C 1
ATOM 1731 O O . SER A 1 211 ? 11.958 4.118 5.329 1.00 94.19 211 SER A O 1
ATOM 1733 N N . GLN A 1 212 ? 12.600 4.811 3.288 1.00 93.19 212 GLN A N 1
ATOM 1734 C CA . GLN A 1 212 ? 12.773 6.226 3.649 1.00 93.19 212 GLN A CA 1
ATOM 1735 C C . GLN A 1 212 ? 11.474 6.888 4.137 1.00 93.19 212 GLN A C 1
ATOM 1737 O O . GLN A 1 212 ? 11.529 7.814 4.941 1.00 93.19 212 GLN A O 1
ATOM 1742 N N . GLU A 1 213 ? 10.305 6.376 3.739 1.00 91.00 213 GLU A N 1
ATOM 1743 C CA . GLU A 1 213 ? 9.000 6.877 4.198 1.00 91.00 213 GLU A CA 1
ATOM 1744 C C . GLU A 1 213 ? 8.818 6.745 5.727 1.00 91.00 213 GLU A C 1
ATOM 1746 O O . GLU A 1 213 ? 7.910 7.339 6.314 1.00 91.00 213 GLU A O 1
ATOM 1751 N N . GLY A 1 214 ? 9.684 5.973 6.395 1.00 88.31 214 GLY A N 1
ATOM 1752 C CA . GLY A 1 214 ? 9.792 5.935 7.846 1.00 88.31 214 GLY A CA 1
ATOM 1753 C C . GLY A 1 214 ? 8.644 5.196 8.537 1.00 88.31 214 GLY A C 1
ATOM 1754 O O . GLY A 1 214 ? 7.942 4.357 7.962 1.00 88.31 214 GLY A O 1
ATOM 1755 N N . GLY A 1 215 ? 8.490 5.445 9.839 1.00 87.12 215 GLY A N 1
ATOM 1756 C CA . GLY A 1 215 ? 7.515 4.740 10.674 1.00 87.12 215 GLY A CA 1
ATOM 1757 C C . GLY A 1 215 ? 7.712 3.220 10.630 1.00 87.12 215 GLY A C 1
ATOM 1758 O O . GLY A 1 215 ? 8.818 2.722 10.805 1.00 87.12 215 GLY A O 1
ATOM 1759 N N . PHE A 1 216 ? 6.634 2.471 10.378 1.00 84.56 216 PHE A N 1
ATOM 1760 C CA . PHE A 1 216 ? 6.710 1.011 10.228 1.00 84.56 216 PHE A CA 1
ATOM 1761 C C . PHE A 1 216 ? 7.479 0.582 8.968 1.00 84.56 216 PHE A C 1
ATOM 1763 O O . PHE A 1 216 ? 8.089 -0.482 8.965 1.00 84.56 216 PHE A O 1
ATOM 1770 N N . ARG A 1 217 ? 7.467 1.399 7.906 1.00 87.12 217 ARG A N 1
ATOM 1771 C CA . ARG A 1 217 ? 8.112 1.070 6.626 1.00 87.12 217 ARG A CA 1
ATOM 1772 C C . ARG A 1 217 ? 9.632 1.094 6.736 1.00 87.12 217 ARG A C 1
ATOM 1774 O O . ARG A 1 217 ? 10.284 0.232 6.168 1.00 87.12 217 ARG A O 1
ATOM 1781 N N . GLY A 1 218 ? 10.166 1.995 7.561 1.00 86.12 218 GLY A N 1
ATOM 1782 C CA . GLY A 1 218 ? 11.598 2.064 7.867 1.00 86.12 218 GLY A CA 1
ATOM 1783 C C . GLY A 1 218 ? 12.150 0.869 8.654 1.00 86.12 218 GLY A C 1
ATOM 1784 O O . GLY A 1 218 ? 13.361 0.734 8.783 1.00 86.12 218 GLY A O 1
ATOM 1785 N N . ALA A 1 219 ? 11.277 0.010 9.190 1.00 85.25 219 ALA A N 1
ATOM 1786 C CA . ALA A 1 219 ? 11.659 -1.242 9.841 1.00 85.25 219 ALA A CA 1
ATOM 1787 C C . ALA A 1 219 ? 11.521 -2.462 8.912 1.00 85.25 219 ALA A C 1
ATOM 1789 O O . ALA A 1 219 ? 11.774 -3.585 9.345 1.00 85.25 219 ALA A O 1
ATOM 1790 N N . ILE A 1 220 ? 11.076 -2.269 7.664 1.00 85.44 220 ILE A N 1
ATOM 1791 C CA . ILE A 1 220 ? 10.996 -3.347 6.679 1.00 85.44 220 ILE A CA 1
ATOM 1792 C C . ILE A 1 220 ? 12.395 -3.559 6.111 1.00 85.44 220 ILE A C 1
ATOM 1794 O O . ILE A 1 220 ? 13.034 -2.640 5.611 1.00 85.44 220 ILE A O 1
ATOM 1798 N N . GLU A 1 221 ? 12.859 -4.796 6.200 1.00 83.06 221 GLU A N 1
ATOM 1799 C CA . GLU A 1 221 ? 14.237 -5.173 5.881 1.00 83.06 221 GLU A CA 1
ATOM 1800 C C . GLU A 1 221 ? 14.333 -6.022 4.599 1.00 83.06 221 GLU A C 1
ATOM 1802 O O . GLU A 1 221 ? 15.413 -6.199 4.034 1.00 83.06 221 GLU A O 1
ATOM 1807 N N . GLU A 1 222 ? 13.203 -6.546 4.120 1.00 90.12 222 GLU A N 1
ATOM 1808 C CA . GLU A 1 222 ? 13.129 -7.485 3.001 1.00 90.12 222 GLU A CA 1
ATOM 1809 C C . GLU A 1 222 ? 12.262 -6.920 1.875 1.00 90.12 222 GLU A C 1
ATOM 1811 O O . GLU A 1 222 ? 11.110 -6.546 2.092 1.00 90.12 222 GLU A O 1
ATOM 1816 N N . CYS A 1 223 ? 12.825 -6.875 0.662 1.00 93.81 223 CYS A N 1
ATOM 1817 C CA . CYS A 1 223 ? 12.098 -6.457 -0.535 1.00 93.81 223 CYS A CA 1
ATOM 1818 C C . CYS A 1 223 ? 11.010 -7.478 -0.885 1.00 93.81 223 CYS A C 1
ATOM 1820 O O . CYS A 1 223 ? 9.847 -7.114 -0.978 1.00 93.81 223 CYS A O 1
ATOM 1822 N N . ASN A 1 224 ? 11.368 -8.756 -1.027 1.00 96.62 224 ASN A N 1
ATOM 1823 C CA . ASN A 1 224 ? 10.421 -9.828 -1.329 1.00 96.62 224 ASN A CA 1
ATOM 1824 C C . ASN A 1 224 ? 10.133 -10.600 -0.044 1.00 96.62 224 ASN A C 1
ATOM 1826 O O . ASN A 1 224 ? 10.961 -11.386 0.411 1.00 96.62 224 ASN A O 1
ATOM 1830 N N . ALA A 1 225 ? 8.975 -10.347 0.559 1.00 94.69 225 ALA A N 1
ATOM 1831 C CA . ALA A 1 225 ? 8.624 -10.905 1.856 1.00 94.69 225 ALA A CA 1
ATOM 1832 C C . ALA A 1 225 ? 7.719 -12.136 1.690 1.00 94.69 225 ALA A C 1
ATOM 1834 O O . ALA A 1 225 ? 6.510 -12.071 1.929 1.00 94.69 225 ALA A O 1
ATOM 1835 N N . TYR A 1 226 ? 8.315 -13.251 1.256 1.00 94.69 226 TYR A N 1
ATOM 1836 C CA . TYR A 1 226 ? 7.617 -14.511 0.955 1.00 94.69 226 TYR A CA 1
ATOM 1837 C C . TYR A 1 226 ? 6.935 -15.135 2.180 1.00 94.69 226 TYR A C 1
ATOM 1839 O O . TYR A 1 226 ? 5.849 -15.693 2.075 1.00 94.69 226 TYR A O 1
ATOM 1847 N N . SER A 1 227 ? 7.556 -15.017 3.355 1.00 91.31 227 SER A N 1
ATOM 1848 C CA . SER A 1 227 ? 7.095 -15.637 4.605 1.00 91.31 227 SER A CA 1
ATOM 1849 C C . SER A 1 227 ? 6.006 -14.842 5.334 1.00 91.31 227 SER A C 1
ATOM 1851 O O . SER A 1 227 ? 5.498 -15.283 6.368 1.00 91.31 227 SER A O 1
ATOM 1853 N N . ASN A 1 228 ? 5.632 -13.663 4.828 1.00 89.31 228 ASN A N 1
ATOM 1854 C CA . ASN A 1 228 ? 4.553 -12.884 5.420 1.00 89.31 228 ASN A CA 1
ATOM 1855 C C . ASN A 1 228 ? 3.213 -13.606 5.253 1.00 89.31 228 ASN A C 1
ATOM 1857 O O . ASN A 1 228 ? 2.931 -14.181 4.209 1.00 89.31 228 ASN A O 1
ATOM 1861 N N . ARG A 1 229 ? 2.321 -13.458 6.245 1.00 88.50 229 ARG A N 1
ATOM 1862 C CA . ARG A 1 229 ? 0.927 -13.937 6.155 1.00 88.50 229 ARG A CA 1
ATOM 1863 C C . ARG A 1 229 ? 0.236 -13.483 4.863 1.00 88.50 229 ARG A C 1
ATOM 1865 O O . ARG A 1 229 ? -0.574 -14.211 4.304 1.00 88.50 229 ARG A O 1
ATOM 1872 N N . GLU A 1 230 ? 0.535 -12.263 4.432 1.00 88.25 230 GLU A N 1
ATOM 1873 C CA . GLU A 1 230 ? 0.175 -11.749 3.115 1.00 88.25 230 GLU A CA 1
ATOM 1874 C C . GLU A 1 230 ? 1.486 -11.439 2.376 1.00 88.25 230 GLU A C 1
ATOM 1876 O O . GLU A 1 230 ? 2.085 -10.387 2.633 1.00 88.25 230 GLU A O 1
ATOM 1881 N N . PRO A 1 231 ? 1.970 -12.357 1.515 1.00 94.75 231 PRO A N 1
ATOM 1882 C CA . PRO A 1 231 ? 3.196 -12.141 0.760 1.00 94.75 231 PRO A CA 1
ATOM 1883 C C . PRO A 1 231 ? 3.060 -10.928 -0.161 1.00 94.75 231 PRO A C 1
ATOM 1885 O O . PRO A 1 231 ? 2.019 -10.739 -0.801 1.00 94.75 231 PRO A O 1
ATOM 1888 N N . LYS A 1 232 ? 4.119 -10.117 -0.204 1.00 95.50 232 LYS A N 1
ATOM 1889 C CA . LYS A 1 232 ? 4.233 -8.919 -1.043 1.00 95.50 232 LYS A CA 1
ATOM 1890 C C . LYS A 1 232 ? 5.687 -8.626 -1.403 1.00 95.50 232 LYS A C 1
ATOM 1892 O O . LYS A 1 232 ? 6.590 -8.921 -0.611 1.00 95.50 232 LYS A O 1
ATOM 1897 N N . SER A 1 233 ? 5.887 -7.968 -2.539 1.00 97.94 233 SER A N 1
ATOM 1898 C CA . SER A 1 233 ? 7.187 -7.468 -2.977 1.00 97.94 233 SER A CA 1
ATOM 1899 C C . SER A 1 233 ? 7.226 -5.940 -2.987 1.00 97.94 233 SER A C 1
ATOM 1901 O O . SER A 1 233 ? 6.408 -5.287 -3.626 1.00 97.94 233 SER A O 1
ATOM 1903 N N . ALA A 1 234 ? 8.196 -5.361 -2.285 1.00 97.56 234 ALA A N 1
ATOM 1904 C CA . ALA A 1 234 ? 8.597 -3.960 -2.343 1.00 97.56 234 ALA A CA 1
ATOM 1905 C C . ALA A 1 234 ? 9.987 -3.867 -3.002 1.00 97.56 234 ALA A C 1
ATOM 1907 O O . ALA A 1 234 ? 11.003 -3.740 -2.310 1.00 97.56 234 ALA A O 1
ATOM 1908 N N . PRO A 1 235 ? 10.088 -3.982 -4.337 1.00 98.00 235 PRO A N 1
ATOM 1909 C CA . PRO A 1 235 ? 11.381 -4.087 -5.011 1.00 98.00 235 PRO A CA 1
ATOM 1910 C C . PRO A 1 235 ? 12.166 -2.766 -4.969 1.00 98.00 235 PRO A C 1
ATOM 1912 O O . PRO A 1 235 ? 13.390 -2.793 -5.036 1.00 98.00 235 PRO A O 1
ATOM 1915 N N . MET A 1 236 ? 11.478 -1.636 -4.766 1.00 97.81 236 MET A N 1
ATOM 1916 C CA . MET A 1 236 ? 12.067 -0.304 -4.585 1.00 97.81 236 MET A CA 1
ATOM 1917 C C . MET A 1 236 ? 12.327 0.055 -3.111 1.00 97.81 236 MET A C 1
ATOM 1919 O O . MET A 1 236 ? 12.606 1.204 -2.801 1.00 97.81 236 MET A O 1
ATOM 1923 N N . LEU A 1 237 ? 12.264 -0.898 -2.172 1.00 96.94 237 LEU A N 1
ATOM 1924 C CA . LEU A 1 237 ? 12.352 -0.610 -0.729 1.00 96.94 237 LEU A CA 1
ATOM 1925 C C . LEU A 1 237 ? 13.587 0.216 -0.318 1.00 96.94 237 LEU A C 1
ATOM 1927 O O . LEU A 1 237 ? 13.530 0.974 0.647 1.00 96.94 237 LEU A O 1
ATOM 1931 N N . PHE A 1 238 ? 14.696 0.063 -1.038 1.00 96.50 238 PHE A N 1
ATOM 1932 C CA . PHE A 1 238 ? 15.967 0.752 -0.797 1.00 96.50 238 PHE A CA 1
ATOM 1933 C C . PHE A 1 238 ? 16.157 2.026 -1.638 1.00 96.50 238 PHE A C 1
ATOM 1935 O O . PHE A 1 238 ? 17.255 2.573 -1.645 1.00 96.50 238 PHE A O 1
ATOM 1942 N N . TRP A 1 239 ? 15.138 2.481 -2.364 1.00 97.81 239 TRP A N 1
ATOM 1943 C CA . TRP A 1 239 ? 15.180 3.760 -3.068 1.00 97.81 239 TRP A CA 1
ATOM 1944 C C . TRP A 1 239 ? 14.972 4.913 -2.080 1.00 97.81 239 TRP A C 1
ATOM 1946 O O . TRP A 1 239 ? 14.401 4.747 -0.993 1.00 97.81 239 TRP A O 1
ATOM 1956 N N . LEU A 1 240 ? 15.481 6.072 -2.470 1.00 96.69 240 LEU A N 1
ATOM 1957 C CA . LEU A 1 240 ? 15.279 7.371 -1.852 1.00 96.69 240 LEU A CA 1
ATOM 1958 C C . LEU A 1 240 ? 14.311 8.187 -2.715 1.00 96.69 240 LEU A C 1
ATOM 1960 O O . LEU A 1 240 ? 14.096 7.891 -3.888 1.00 96.69 240 LEU A O 1
ATOM 1964 N N . GLU A 1 241 ? 13.756 9.248 -2.136 1.00 96.06 241 GLU A N 1
ATOM 1965 C CA . GLU A 1 241 ? 12.861 10.173 -2.848 1.00 96.06 241 GLU A CA 1
ATOM 1966 C C . GLU A 1 241 ? 13.504 10.745 -4.123 1.00 96.06 241 GLU A C 1
ATOM 1968 O O . GLU A 1 241 ? 12.856 10.833 -5.162 1.00 96.06 241 GLU A O 1
ATOM 1973 N N . GLU A 1 242 ? 14.793 11.074 -4.036 1.00 96.06 242 GLU A N 1
ATOM 1974 C CA . GLU A 1 242 ? 15.607 11.634 -5.120 1.00 96.06 242 GLU A CA 1
ATOM 1975 C C . GLU A 1 242 ? 15.854 10.642 -6.261 1.00 96.06 242 GLU A C 1
ATOM 1977 O O . GLU A 1 242 ? 16.089 11.067 -7.381 1.00 96.06 242 GLU A O 1
ATOM 1982 N N . ASP A 1 243 ? 15.769 9.330 -6.012 1.00 96.56 243 ASP A N 1
ATOM 1983 C CA . ASP A 1 243 ? 15.906 8.326 -7.076 1.00 96.56 243 ASP A CA 1
ATOM 1984 C C . ASP A 1 243 ? 14.655 8.269 -7.978 1.00 96.56 243 ASP A C 1
ATOM 1986 O O . ASP A 1 243 ? 14.694 7.692 -9.064 1.00 96.56 243 ASP A O 1
ATOM 1990 N N . VAL A 1 244 ? 13.518 8.799 -7.505 1.00 95.69 244 VAL A N 1
ATOM 1991 C CA . VAL A 1 244 ? 12.219 8.760 -8.202 1.00 95.69 244 VAL A CA 1
ATOM 1992 C C . VAL A 1 244 ? 11.979 10.008 -9.062 1.00 95.69 244 VAL A C 1
ATOM 1994 O O . VAL A 1 244 ? 11.170 9.945 -9.991 1.00 95.69 244 VAL A O 1
ATOM 1997 N N . ILE A 1 245 ? 12.619 11.131 -8.724 1.00 87.75 245 ILE A N 1
ATOM 1998 C CA . ILE A 1 245 ? 12.441 12.451 -9.358 1.00 87.75 245 ILE A CA 1
ATOM 1999 C C . ILE A 1 245 ? 13.433 12.609 -10.509 1.00 87.75 245 ILE A C 1
ATOM 2001 O O . ILE A 1 245 ? 12.977 13.022 -11.600 1.00 87.75 245 ILE A O 1
#